Protein 1A76 (pdb70)

B-factor: mean 21.68, std 10.91, range [2.0, 64.38]

Sequence (315 aa):
GVQFGDFIPKNIISFEDLKGKKVAIDGMNALYQFLTSIRLRDGSPLRNRKGEITSAYNGVFYKTIHLLENDITPIWVFDGEPPKLKEKTRKVRREMKEKAELKMKEAIKKEDFEEAAKYAKRVSYLTPKMVENCKYLLSLMGIPYVEAPSEGEAQASYMAKKGDVWAVVSQDYDALLYGAPRVVRNLTTTKEMPELIELNEVLEDLRISLDDLIDIAIFMGTDYNPGGVKGIGFKRAYELVRSGVAKDVLKKEVEYYDEIKRIFKEPKVTDNYSLSLKLPDKEGIIKFLVDENDFNYDRVKKHVDKLYNLIANKT

CATH classification: 3.40.50.1010 (+1 more: 1.10.150.20)

Nearest PDB structures (foldseek):
  1a77-assembly1_A  TM=9.987E-01  e=2.539E-57  Methanocaldococcus jannaschii
  1b43-assembly1_B  TM=8.314E-01  e=4.637E-31  Pyrococcus furiosus
  1mc8-assembly1_B  TM=8.340E-01  e=8.159E-31  Pyrococcus horikoshii
  3ory-assembly1_A  TM=7.836E-01  e=2.712E-29  Desulfurococcus amylolyticus
  3q8l-assembly1_A  TM=7.961E-01  e=5.662E-25  Homo sapiens

Organism: Methanocaldococcus jannaschii (strain ATCC 43067 / DSM 2661 / JAL-1 / JCM 10045 / NBRC 100440) (NCBI:txid243232)

Radius of gyration: 21.03 Å; Cα contacts (8 Å, |Δi|>4): 526; chains: 1; bounding box: 59×43×60 Å

Foldseek 3Di:
DFPCVVPFDKDFDALLVLAQFEAEEQAVQLQVVQQQPVDDPVSHADFFPVRQGCSSVVLLQVLQLVSLVRNYQYAYEAFQPPDQQQQVLRDPADPDHVGPPPDDDDDQDPVNVVCVVVDQCVCPSVHPVVSVLSVVLCVLLQHHYYHWSGRRLLQRQVCQQVVVGVFYEHQDPCSLLLVRQKYWYCSSPPPDGIMIDGSVRRCVVLVHDSLLVVLLRQQSNDVVGHPHFPNDHNVRSSVCSVVPCSVVVCVVGPPCSVVSSCCSHRTRYDPPIDSQGDAHNLVVNCCVCCVVTNDDNVVSNVSSVSSRVSNVVVD

Secondary structure (DSSP, 8-state):
----GGGS--EE--SGGGTT-EEEEEHHHHHHHHHHHSB-TTSPBPB-TTS-B-HHHHHHHHHHHHHHHTT-EEEEEE---SS----SS--SS-SSS-SS-S------SHHHHHTTSTTGGGG-SS-HHHHHHHHHHHHHHT--EEE-SS-HHHHHHHHHHTTSSSEEE-SSSGGGGGT-SEEEESSSS-SS--EEEEHHHHHHHHT--HHHHHHHHHHH--TTSTTTTTT--HHHHHHHHHHT-HHHHHHHHSTTHHHHHHHHHS---------------HHHHHIIIIITT---HHHHHHHHHHHHHHHHHH-

Solvent-accessible surface area: 16731 Å² total; per-residue (Å²): 56,5,124,0,19,133,74,9,31,56,82,127,24,43,46,122,83,2,114,41,71,106,2,0,2,12,0,20,26,1,0,106,37,0,9,88,57,37,80,94,240,115,44,36,11,37,109,9,213,164,38,108,13,3,0,0,14,33,1,0,0,41,36,0,1,71,5,1,94,35,42,1,24,0,3,2,1,0,33,14,52,82,131,136,23,61,0,83,35,18,125,112,77,71,59,114,131,124,116,71,164,61,172,157,149,177,70,114,110,129,97,40,118,120,92,69,83,137,164,69,148,195,52,51,95,4,47,69,139,15,4,67,26,0,11,108,0,0,62,19,0,5,4,20,73,6,97,5,24,0,29,0,27,1,0,0,0,48,0,4,111,90,60,44,5,57,0,0,1,4,30,46,20,13,3,0,0,8,10,0,38,61,0,0,38,11,4,10,23,80,202,116,95,15,20,32,0,66,17,91,51,0,33,103,92,27,172,13,54,33,62,29,0,2,1,0,0,0,1,42,17,9,99,22,20,112,69,19,0,135,78,31,36,10,166,116,0,55,94,16,12,117,77,65,64,4,106,110,40,0,155,164,55,11,133,84,11,68,55,6,61,102,14,8,88,78,24,45,48,32,90,135,42,62,40,72,25,148,92,8,65,50,133,13,0,32,118,14,0,24,98,83,12,67,21,80,104,107,132,0,71,126,36,0,40,56,0,76,88,37,1,41,127,69,119

Structure (mmCIF, N/CA/C/O backbone):
data_1A76
#
_entry.id   1A76
#
_cell.length_a   58.780
_cell.length_b   42.800
_cell.length_c   62.640
_cell.angle_alpha   90.00
_cell.angle_beta   92.26
_cell.angle_gamma   90.00
#
_symmetry.space_group_name_H-M   'P 1 21 1'
#
loop_
_entity.id
_entity.type
_entity.pdbx_description
1 polymer 'FLAP ENDONUCLEASE-1 PROTEIN'
2 non-polymer 'MANGANESE (II) ION'
3 water water
#
loop_
_atom_site.group_PDB
_atom_site.id
_atom_site.type_symbol
_atom_site.label_atom_id
_atom_site.label_alt_id
_atom_site.label_comp_id
_atom_site.label_asym_id
_atom_site.label_entity_id
_atom_site.label_seq_id
_atom_site.pdbx_PDB_ins_code
_atom_site.Cartn_x
_atom_site.Cartn_y
_atom_site.Cartn_z
_atom_site.occupancy
_atom_site.B_iso_or_equiv
_atom_site.auth_seq_id
_atom_site.auth_comp_id
_atom_site.auth_asym_id
_atom_site.auth_atom_id
_atom_site.pdbx_PDB_model_num
ATOM 1 N N . GLY A 1 2 ? 18.242 11.187 1.770 1.00 39.88 2 GLY A N 1
ATOM 2 C CA . GLY A 1 2 ? 17.603 10.084 1.077 1.00 43.28 2 GLY A CA 1
ATOM 3 C C . GLY A 1 2 ? 17.264 10.432 -0.359 1.00 43.96 2 GLY A C 1
ATOM 4 O O . GLY A 1 2 ? 17.875 11.327 -0.940 1.00 47.12 2 GLY A O 1
ATOM 5 N N . VAL A 1 3 ? 16.298 9.721 -0.936 1.00 42.47 3 VAL A N 1
ATOM 6 C CA . VAL A 1 3 ? 15.880 9.965 -2.312 1.00 39.35 3 VAL A CA 1
ATOM 7 C C . VAL A 1 3 ? 14.981 11.201 -2.363 1.00 39.03 3 VAL A C 1
ATOM 8 O O . VAL A 1 3 ? 14.028 11.317 -1.592 1.00 37.09 3 VAL A O 1
ATOM 12 N N . GLN A 1 4 ? 15.297 12.120 -3.273 1.00 37.79 4 GLN A N 1
ATOM 13 C CA . GLN A 1 4 ? 14.551 13.367 -3.428 1.00 36.57 4 GLN A CA 1
ATOM 14 C C . GLN A 1 4 ? 13.181 13.222 -4.078 1.00 34.58 4 GLN A C 1
ATOM 15 O O . GLN A 1 4 ? 12.929 13.792 -5.135 1.00 35.30 4 GLN A O 1
ATOM 21 N N . PHE A 1 5 ? 12.294 12.480 -3.430 1.00 32.97 5 PHE A N 1
ATOM 22 C CA . PHE A 1 5 ? 10.946 12.260 -3.941 1.00 32.77 5 PHE A CA 1
ATOM 23 C C . PHE A 1 5 ? 10.057 13.486 -3.734 1.00 33.61 5 PHE A C 1
ATOM 24 O O . PHE A 1 5 ? 9.141 13.736 -4.517 1.00 34.58 5 PHE A O 1
ATOM 32 N N . GLY A 1 6 ? 10.338 14.228 -2.665 1.00 35.84 6 GLY A N 1
ATOM 33 C CA . GLY A 1 6 ? 9.577 15.415 -2.300 1.00 35.18 6 GLY A CA 1
ATOM 34 C C . GLY A 1 6 ? 8.587 16.019 -3.284 1.00 36.84 6 GLY A C 1
ATOM 35 O O . GLY A 1 6 ? 7.378 15.805 -3.185 1.00 36.63 6 GLY A O 1
ATOM 36 N N . ASP A 1 7 ? 9.118 16.786 -4.227 1.00 37.14 7 ASP A N 1
ATOM 37 C CA . ASP A 1 7 ? 8.343 17.477 -5.250 1.00 36.99 7 ASP A CA 1
ATOM 38 C C . ASP A 1 7 ? 7.551 16.566 -6.188 1.00 32.84 7 ASP A C 1
ATOM 39 O O . ASP A 1 7 ? 6.723 17.041 -6.955 1.00 34.42 7 ASP A O 1
ATOM 44 N N . PHE A 1 8 ? 7.781 15.262 -6.114 1.00 26.40 8 PHE A N 1
ATOM 45 C CA . PHE A 1 8 ? 7.112 14.353 -7.031 1.00 22.18 8 PHE A CA 1
ATOM 46 C C . PHE A 1 8 ? 6.083 13.380 -6.499 1.00 20.50 8 PHE A C 1
ATOM 47 O O . PHE A 1 8 ? 5.421 12.708 -7.276 1.00 19.94 8 PHE A O 1
ATOM 55 N N . ILE A 1 9 ? 5.923 13.299 -5.191 1.00 16.73 9 ILE A N 1
ATOM 56 C CA . ILE A 1 9 ? 4.938 12.374 -4.662 1.00 14.80 9 ILE A CA 1
ATOM 57 C C . ILE A 1 9 ? 3.890 13.072 -3.818 1.00 13.24 9 ILE A C 1
ATOM 58 O O . ILE A 1 9 ? 4.151 14.124 -3.232 1.00 13.59 9 ILE A O 1
ATOM 63 N N . PRO A 1 10 ? 2.667 12.516 -3.782 1.00 11.43 10 PRO A N 1
ATOM 64 C CA . PRO A 1 10 ? 1.611 13.134 -2.972 1.00 11.39 10 PRO A CA 1
ATOM 65 C C . PRO A 1 10 ? 1.942 13.051 -1.485 1.00 11.06 10 PRO A C 1
ATOM 66 O O . PRO A 1 10 ? 2.530 12.080 -1.020 1.00 9.04 10 PRO A O 1
ATOM 70 N N . LYS A 1 11 ? 1.597 14.100 -0.749 1.00 14.60 11 LYS A N 1
ATOM 71 C CA . LYS A 1 11 ? 1.834 14.135 0.686 1.00 17.68 11 LYS A CA 1
ATOM 72 C C . LYS A 1 11 ? 0.917 15.187 1.260 1.00 17.66 11 LYS A C 1
ATOM 73 O O . LYS A 1 11 ? 0.408 16.029 0.527 1.00 16.07 11 LYS A O 1
ATOM 79 N N . ASN A 1 12 ? 0.683 15.137 2.565 1.00 15.64 12 ASN A N 1
ATOM 80 C CA . ASN A 1 12 ? -0.196 16.117 3.181 1.00 16.20 12 ASN A CA 1
ATOM 81 C C . ASN A 1 12 ? 0.281 16.567 4.550 1.00 14.22 12 ASN A C 1
ATOM 82 O O . ASN A 1 12 ? 0.836 15.788 5.329 1.00 15.00 12 ASN A O 1
ATOM 87 N N . ILE A 1 13 ? 0.052 17.834 4.835 1.00 13.53 13 ILE A N 1
ATOM 88 C CA . ILE A 1 13 ? 0.410 18.399 6.129 1.00 13.34 13 ILE A CA 1
ATOM 89 C C . ILE A 1 13 ? -0.589 17.791 7.109 1.00 13.32 13 ILE A C 1
ATOM 90 O O . ILE A 1 13 ? -1.769 17.632 6.785 1.00 10.20 13 ILE A O 1
ATOM 95 N N . ILE A 1 14 ? -0.113 17.406 8.284 1.00 15.02 14 ILE A N 1
ATOM 96 C CA . ILE A 1 14 ? -0.992 16.853 9.303 1.00 15.87 14 ILE A CA 1
ATOM 97 C C . ILE A 1 14 ? -0.735 17.612 10.604 1.00 14.97 14 ILE A C 1
ATOM 98 O O . ILE A 1 14 ? 0.405 17.945 10.916 1.00 15.20 14 ILE A O 1
ATOM 103 N N . SER A 1 15 ? -1.785 17.912 11.364 1.00 14.16 15 SER A N 1
ATOM 104 C CA . SER A 1 15 ? -1.561 18.626 12.615 1.00 14.28 15 SER A CA 1
ATOM 105 C C . SER A 1 15 ? -1.066 17.670 13.706 1.00 14.25 15 SER A C 1
ATOM 106 O O . SER A 1 15 ? -1.239 16.457 13.605 1.00 10.61 15 SER A O 1
ATOM 109 N N . PHE A 1 16 ? -0.436 18.219 14.738 1.00 16.37 16 PHE A N 1
ATOM 110 C CA . PHE A 1 16 ? 0.044 17.404 15.849 1.00 20.28 16 PHE A CA 1
ATOM 111 C C . PHE A 1 16 ? -1.158 16.740 16.519 1.00 19.28 16 PHE A C 1
ATOM 112 O O . PHE A 1 16 ? -1.065 15.629 17.041 1.00 19.35 16 PHE A O 1
ATOM 120 N N . GLU A 1 17 ? -2.299 17.419 16.486 1.00 23.18 17 GLU A N 1
ATOM 121 C CA . GLU A 1 17 ? -3.511 16.888 17.100 1.00 26.01 17 GLU A CA 1
ATOM 122 C C . GLU A 1 17 ? -3.999 15.599 16.446 1.00 24.49 17 GLU A C 1
ATOM 123 O O . GLU A 1 17 ? -4.374 14.651 17.133 1.00 22.80 17 GLU A O 1
ATOM 129 N N . ASP A 1 18 ? -4.001 15.569 15.118 1.00 22.14 18 ASP A N 1
ATOM 130 C CA . ASP A 1 18 ? -4.471 14.392 14.404 1.00 20.15 18 ASP A CA 1
ATOM 131 C C . ASP A 1 18 ? -3.469 13.241 14.479 1.00 17.23 18 ASP A C 1
ATOM 132 O O . ASP A 1 18 ? -3.702 12.166 13.945 1.00 17.23 18 ASP A O 1
ATOM 137 N N . LEU A 1 19 ? -2.355 13.481 15.154 1.00 16.74 19 LEU A N 1
ATOM 138 C CA . LEU A 1 19 ? -1.314 12.473 15.329 1.00 16.40 19 LEU A CA 1
ATOM 139 C C . LEU A 1 19 ? -1.457 11.889 16.744 1.00 16.07 19 LEU A C 1
ATOM 140 O O . LEU A 1 19 ? -0.777 10.927 17.116 1.00 14.07 19 LEU A O 1
ATOM 145 N N . LYS A 1 20 ? -2.341 12.494 17.533 1.00 16.67 20 LYS A N 1
ATOM 146 C CA . LYS A 1 20 ? -2.570 12.058 18.909 1.00 19.86 20 LYS A CA 1
ATOM 147 C C . LYS A 1 20 ? -3.021 10.601 19.024 1.00 18.01 20 LYS A C 1
ATOM 148 O O . LYS A 1 20 ? -3.885 10.143 18.275 1.00 18.56 20 LYS A O 1
ATOM 154 N N . GLY A 1 21 ? -2.418 9.879 19.968 1.00 16.90 21 GLY A N 1
ATOM 155 C CA . GLY A 1 21 ? -2.774 8.489 20.194 1.00 13.90 21 GLY A CA 1
ATOM 156 C C . GLY A 1 21 ? -2.112 7.467 19.286 1.00 15.71 21 GLY A C 1
ATOM 157 O O . GLY A 1 21 ? -2.390 6.268 19.401 1.00 16.14 21 GLY A O 1
ATOM 158 N N . LYS A 1 22 ? -1.241 7.917 18.385 1.00 14.56 22 LYS A N 1
ATOM 159 C CA . LYS A 1 22 ? -0.579 7.001 17.464 1.00 15.12 22 LYS A CA 1
ATOM 160 C C . LYS A 1 22 ? 0.739 6.453 17.997 1.00 16.46 22 LYS A C 1
ATOM 161 O O . LYS A 1 22 ? 1.422 7.087 18.804 1.00 15.35 22 LYS A O 1
ATOM 167 N N . LYS A 1 23 ? 1.080 5.252 17.552 1.00 16.66 23 LYS A N 1
ATOM 168 C CA . LYS A 1 23 ? 2.341 4.632 17.926 1.00 17.54 23 LYS A CA 1
ATOM 169 C C . LYS A 1 23 ? 3.236 4.869 16.711 1.00 17.68 23 LYS A C 1
ATOM 170 O O . LYS A 1 23 ? 2.755 4.812 15.573 1.00 16.99 23 LYS A O 1
ATOM 176 N N . VAL A 1 24 ? 4.517 5.156 16.934 1.00 16.26 24 VAL A N 1
ATOM 177 C CA . VAL A 1 24 ? 5.428 5.383 15.805 1.00 13.17 24 VAL A CA 1
ATOM 178 C C . VAL A 1 24 ? 6.791 4.752 16.032 1.00 14.74 24 VAL A C 1
ATOM 179 O O . VAL A 1 24 ? 7.253 4.648 17.165 1.00 15.30 24 VAL A O 1
ATOM 183 N N . ALA A 1 25 ? 7.432 4.331 14.948 1.00 14.57 25 ALA A N 1
ATOM 184 C CA . ALA A 1 25 ? 8.776 3.778 15.038 1.00 14.08 25 ALA A CA 1
ATOM 185 C C . ALA A 1 25 ? 9.669 4.916 14.548 1.00 15.04 25 ALA A C 1
ATOM 186 O O . ALA A 1 25 ? 9.527 5.382 13.420 1.00 15.42 25 ALA A O 1
ATOM 188 N N . ILE A 1 26 ? 10.562 5.389 15.404 1.00 14.12 26 ILE A N 1
ATOM 189 C CA . ILE A 1 26 ? 11.445 6.479 15.017 1.00 14.34 26 ILE A CA 1
ATOM 190 C C . ILE A 1 26 ? 12.754 6.007 14.392 1.00 14.22 26 ILE A C 1
ATOM 191 O O . ILE A 1 26 ? 13.452 5.175 14.963 1.00 14.47 26 ILE A O 1
ATOM 196 N N . ASP A 1 27 ? 13.082 6.540 13.217 1.00 14.90 27 ASP A N 1
ATOM 197 C CA . ASP A 1 27 ? 14.346 6.202 12.576 1.00 14.60 27 ASP A CA 1
ATOM 198 C C . ASP A 1 27 ? 15.402 6.923 13.423 1.00 11.90 27 ASP A C 1
ATOM 199 O O . ASP A 1 27 ? 15.641 8.126 13.257 1.00 11.06 27 ASP A O 1
ATOM 204 N N . GLY A 1 28 ? 16.001 6.170 14.341 1.00 13.75 28 GLY A N 1
ATOM 205 C CA . GLY A 1 28 ? 16.990 6.696 15.263 1.00 11.91 28 GLY A CA 1
ATOM 206 C C . GLY A 1 28 ? 18.157 7.487 14.717 1.00 9.92 28 GLY A C 1
ATOM 207 O O . GLY A 1 28 ? 18.391 8.609 15.145 1.00 10.80 28 GLY A O 1
ATOM 208 N N . MET A 1 29 ? 18.905 6.911 13.787 1.00 11.86 29 MET A N 1
ATOM 209 C CA . MET A 1 29 ? 20.056 7.615 13.238 1.00 9.98 29 MET A CA 1
ATOM 210 C C . MET A 1 29 ? 19.622 8.845 12.474 1.00 9.94 29 MET A C 1
ATOM 211 O O . MET A 1 29 ? 20.289 9.863 12.521 1.00 11.69 29 MET A O 1
ATOM 216 N N . ASN A 1 30 ? 18.499 8.756 11.775 1.00 9.81 30 ASN A N 1
ATOM 217 C CA . ASN A 1 30 ? 18.033 9.913 11.036 1.00 7.01 30 ASN A CA 1
ATOM 218 C C . ASN A 1 30 ? 17.733 11.034 12.014 1.00 7.74 30 ASN A C 1
ATOM 219 O O . ASN A 1 30 ? 18.049 12.197 11.759 1.00 9.14 30 ASN A O 1
ATOM 224 N N . ALA A 1 31 ? 17.112 10.669 13.133 1.00 5.70 31 ALA A N 1
ATOM 225 C CA . ALA A 1 31 ? 16.744 11.617 14.172 1.00 4.34 31 ALA A CA 1
ATOM 226 C C . ALA A 1 31 ? 17.975 12.267 14.799 1.00 6.06 31 ALA A C 1
ATOM 227 O O . ALA A 1 31 ? 18.025 13.480 14.985 1.00 6.47 31 ALA A O 1
ATOM 229 N N . LEU A 1 32 ? 18.961 11.444 15.130 1.00 6.73 32 LEU A N 1
ATOM 230 C CA . LEU A 1 32 ? 20.197 11.925 15.734 1.00 10.03 32 LEU A CA 1
ATOM 231 C C . LEU A 1 32 ? 20.949 12.923 14.871 1.00 9.17 32 LEU A C 1
ATOM 232 O O . LEU A 1 32 ? 21.433 13.931 15.373 1.00 9.11 32 LEU A O 1
ATOM 237 N N . TYR A 1 33 ? 21.075 12.611 13.582 1.00 11.16 33 TYR A N 1
ATOM 238 C CA . TYR A 1 33 ? 21.757 13.492 12.648 1.00 10.74 33 TYR A CA 1
ATOM 239 C C . TYR A 1 33 ? 20.967 14.798 12.577 1.00 8.96 33 TYR A C 1
ATOM 240 O O . TYR A 1 33 ? 21.545 15.884 12.566 1.00 9.44 33 TYR A O 1
ATOM 249 N N . GLN A 1 34 ? 19.641 14.685 12.567 1.00 10.23 34 GLN A N 1
ATOM 250 C CA . GLN A 1 34 ? 18.759 15.850 12.521 1.00 11.76 34 GLN A CA 1
ATOM 251 C C . GLN A 1 34 ? 18.968 16.774 13.721 1.00 10.89 34 GLN A C 1
ATOM 252 O O . GLN A 1 34 ? 19.031 17.988 13.559 1.00 11.45 34 GLN A O 1
ATOM 258 N N . PHE A 1 35 ? 19.070 16.195 14.916 1.00 11.93 35 PHE A N 1
ATOM 259 C CA . PHE A 1 35 ? 19.285 16.966 16.146 1.00 12.64 35 PHE A CA 1
ATOM 260 C C . PHE A 1 35 ? 20.622 17.681 16.086 1.00 11.94 35 PHE A C 1
ATOM 261 O O . PHE A 1 35 ? 20.737 18.829 16.500 1.00 13.47 35 PHE A O 1
ATOM 269 N N . LEU A 1 36 ? 21.631 16.978 15.577 1.00 12.94 36 LEU A N 1
ATOM 270 C CA . LEU A 1 36 ? 22.975 17.516 15.474 1.00 14.30 36 LEU A CA 1
ATOM 271 C C . LEU A 1 36 ? 23.036 18.727 14.560 1.00 16.00 36 LEU A C 1
ATOM 272 O O . LEU A 1 36 ? 23.775 19.671 14.842 1.00 15.54 36 LEU A O 1
ATOM 277 N N . THR A 1 37 ? 22.276 18.712 13.468 1.00 16.92 37 THR A N 1
ATOM 278 C CA . THR A 1 37 ? 22.322 19.848 12.565 1.00 18.68 37 THR A CA 1
ATOM 279 C C . THR A 1 37 ? 21.359 20.982 12.907 1.00 18.36 37 THR A C 1
ATOM 280 O O . THR A 1 37 ? 21.636 22.122 12.551 1.00 20.78 37 THR A O 1
ATOM 284 N N . SER A 1 38 ? 20.263 20.697 13.619 1.00 18.77 38 SER A N 1
ATOM 285 C CA . SER A 1 38 ? 19.296 21.750 13.961 1.00 16.20 38 SER A CA 1
ATOM 286 C C . SER A 1 38 ? 19.287 22.238 15.414 1.00 18.07 38 SER A C 1
ATOM 287 O O . SER A 1 38 ? 18.791 23.331 15.700 1.00 17.53 38 SER A O 1
ATOM 290 N N . ILE A 1 39 ? 19.826 21.440 16.331 1.00 20.47 39 ILE A N 1
ATOM 291 C CA . ILE A 1 39 ? 19.877 21.832 17.741 1.00 18.90 39 ILE A CA 1
ATOM 292 C C . ILE A 1 39 ? 21.267 22.391 18.015 1.00 21.79 39 ILE A C 1
ATOM 293 O O . ILE A 1 39 ? 22.193 21.659 18.361 1.00 20.31 39 ILE A O 1
ATOM 298 N N . ARG A 1 40 ? 21.408 23.701 17.852 1.00 26.91 40 ARG A N 1
ATOM 299 C CA . ARG A 1 40 ? 22.694 24.343 18.052 1.00 33.25 40 ARG A CA 1
ATOM 300 C C . ARG A 1 40 ? 22.587 25.675 18.786 1.00 36.74 40 ARG A C 1
ATOM 301 O O . ARG A 1 40 ? 21.492 26.148 19.096 1.00 37.83 40 ARG A O 1
ATOM 309 N N . LEU A 1 41 ? 23.739 26.272 19.070 1.00 40.38 41 LEU A N 1
ATOM 310 C CA . LEU A 1 41 ? 23.780 27.547 19.768 1.00 43.91 41 LEU A CA 1
ATOM 311 C C . LEU A 1 41 ? 23.356 28.675 18.842 1.00 46.32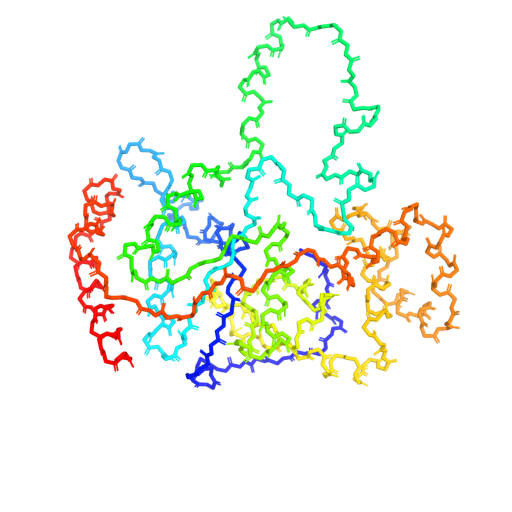 41 LEU A C 1
ATOM 312 O O . LEU A 1 41 ? 23.063 28.451 17.668 1.00 45.94 41 LEU A O 1
ATOM 317 N N . ARG A 1 42 ? 23.319 29.890 19.378 1.00 48.24 42 ARG A N 1
ATOM 318 C CA . ARG A 1 42 ? 22.929 31.060 18.602 1.00 49.77 42 ARG A CA 1
ATOM 319 C C . ARG A 1 42 ? 23.778 31.215 17.345 1.00 48.61 42 ARG A C 1
ATOM 320 O O . ARG A 1 42 ? 23.270 31.593 16.288 1.00 49.83 42 ARG A O 1
ATOM 328 N N . ASP A 1 43 ? 25.067 30.912 17.463 1.00 46.92 43 ASP A N 1
ATOM 329 C CA . ASP A 1 43 ? 26.002 31.041 16.351 1.00 44.03 43 ASP A CA 1
ATOM 330 C C . ASP A 1 43 ? 26.103 29.810 15.451 1.00 41.24 43 ASP A C 1
ATOM 331 O O . ASP A 1 43 ? 27.031 29.703 14.644 1.00 38.84 43 ASP A O 1
ATOM 336 N N . GLY A 1 44 ? 25.163 28.881 15.589 1.00 38.51 44 GLY A N 1
ATOM 337 C CA . GLY A 1 44 ? 25.193 27.691 14.758 1.00 35.92 44 GLY A CA 1
ATOM 338 C C . GLY A 1 44 ? 26.211 26.662 15.207 1.00 34.39 44 GLY A C 1
ATOM 339 O O . GLY A 1 44 ? 26.521 25.721 14.476 1.00 36.08 44 GLY A O 1
ATOM 340 N N . SER A 1 45 ? 26.742 26.847 16.410 1.00 32.34 45 SER A N 1
ATOM 341 C CA . SER A 1 45 ? 27.717 25.921 16.962 1.00 28.64 45 SER A CA 1
ATOM 342 C C . SER A 1 45 ? 26.931 24.838 17.690 1.00 26.65 45 SER A C 1
ATOM 343 O O . SER A 1 45 ? 25.897 25.115 18.301 1.00 24.50 45 SER A O 1
ATOM 346 N N . PRO A 1 46 ? 27.404 23.587 17.630 1.00 24.15 46 PRO A N 1
ATOM 347 C CA . PRO A 1 46 ? 26.676 22.511 18.312 1.00 24.39 46 PRO A CA 1
ATOM 348 C C . PRO A 1 46 ? 26.570 22.740 19.810 1.00 23.37 46 PRO A C 1
ATOM 349 O O . PRO A 1 46 ? 27.371 23.472 20.391 1.00 22.50 46 PRO A O 1
ATOM 353 N N . LEU A 1 47 ? 25.565 22.134 20.430 1.00 21.63 47 LEU A N 1
ATOM 354 C CA . LEU A 1 47 ? 25.398 22.244 21.873 1.00 20.21 47 LEU A CA 1
ATOM 355 C C . LEU A 1 47 ? 26.506 21.404 22.515 1.00 16.12 47 LEU A C 1
ATOM 356 O O . LEU A 1 47 ? 26.763 20.284 22.078 1.00 16.88 47 LEU A O 1
ATOM 361 N N . ARG A 1 48 ? 27.159 21.930 23.549 1.00 13.76 48 ARG A N 1
ATOM 362 C CA . ARG A 1 48 ? 28.211 21.173 24.215 1.00 14.63 48 ARG A CA 1
ATOM 363 C C . ARG A 1 48 ? 28.188 21.385 25.723 1.00 14.96 48 ARG A C 1
ATOM 364 O O . ARG A 1 48 ? 27.706 22.409 26.206 1.00 16.03 48 ARG A O 1
ATOM 372 N N . ASN A 1 49 ? 28.711 20.415 26.466 1.00 14.66 49 ASN A N 1
ATOM 373 C CA . ASN A 1 49 ? 28.785 20.542 27.908 1.00 16.74 49 ASN A CA 1
ATOM 374 C C . ASN A 1 49 ? 30.098 21.259 28.256 1.00 18.87 49 ASN A C 1
ATOM 375 O O . ASN A 1 49 ? 30.872 21.653 27.369 1.00 18.23 49 ASN A O 1
ATOM 380 N N . ARG A 1 50 ? 30.350 21.427 29.544 1.00 20.35 50 ARG A N 1
ATOM 381 C CA . ARG A 1 50 ? 31.540 22.132 30.007 1.00 21.68 50 ARG A CA 1
ATOM 382 C C . ARG A 1 50 ? 32.873 21.474 29.700 1.00 21.10 50 ARG A C 1
ATOM 383 O O . ARG A 1 50 ? 33.917 22.073 29.935 1.00 20.02 50 ARG A O 1
ATOM 391 N N . LYS A 1 51 ? 32.836 20.252 29.181 1.00 20.72 51 LYS A N 1
ATOM 392 C CA . LYS A 1 51 ? 34.049 19.525 28.825 1.00 18.95 51 LYS A CA 1
ATOM 393 C C . LYS A 1 51 ? 34.241 19.603 27.315 1.00 18.83 51 LYS A C 1
ATOM 394 O O . LYS A 1 51 ? 35.158 19.005 26.761 1.00 19.34 51 LYS A O 1
ATOM 400 N N . GLY A 1 52 ? 33.356 20.345 26.657 1.00 19.19 52 GLY A N 1
ATOM 401 C CA . GLY A 1 52 ? 33.442 20.512 25.220 1.00 17.20 52 GLY A CA 1
ATOM 402 C C . GLY A 1 52 ? 32.863 19.380 24.397 1.00 18.22 52 GLY A C 1
ATOM 403 O O . GLY A 1 52 ? 33.053 19.364 23.178 1.00 15.16 52 GLY A O 1
ATOM 404 N N . GLU A 1 53 ? 32.167 18.442 25.044 1.00 17.92 53 GLU A N 1
ATOM 405 C CA . GLU A 1 53 ? 31.560 17.306 24.336 1.00 18.91 53 GLU A CA 1
ATOM 406 C C . GLU A 1 53 ? 30.194 17.711 23.800 1.00 17.14 53 GLU A C 1
ATOM 407 O O . GLU A 1 53 ? 29.444 18.414 24.471 1.00 18.07 53 GLU A O 1
ATOM 413 N N . ILE A 1 54 ? 29.876 17.261 22.592 1.00 16.01 54 ILE A N 1
ATOM 414 C CA . ILE A 1 54 ? 28.606 17.609 21.965 1.00 15.03 54 ILE A CA 1
ATOM 415 C C . ILE A 1 54 ? 27.403 16.916 22.606 1.00 15.15 54 ILE A C 1
ATOM 416 O O . ILE A 1 54 ? 27.343 15.681 22.685 1.00 15.78 54 ILE A O 1
ATOM 421 N N . THR A 1 55 ? 26.442 17.731 23.039 1.00 13.19 55 THR A N 1
ATOM 422 C CA . THR A 1 55 ? 25.230 17.236 23.710 1.00 12.32 55 THR A CA 1
ATOM 423 C C . THR A 1 55 ? 23.956 17.428 22.889 1.00 13.54 55 THR A C 1
ATOM 424 O O . THR A 1 55 ? 22.854 17.121 23.339 1.00 11.95 55 THR A O 1
ATOM 428 N N . SER A 1 56 ? 24.123 17.949 21.683 1.00 12.86 56 SER A N 1
ATOM 429 C CA . SER A 1 56 ? 23.019 18.182 20.758 1.00 12.76 56 SER A CA 1
ATOM 430 C C . SER A 1 56 ? 22.034 17.006 20.658 1.00 9.90 56 SER A C 1
ATOM 431 O O . SER A 1 56 ? 20.810 17.204 20.728 1.00 9.39 56 SER A O 1
ATOM 434 N N . ALA A 1 57 ? 22.565 15.793 20.494 1.00 6.94 57 ALA A N 1
ATOM 435 C CA . ALA A 1 57 ? 21.732 14.590 20.364 1.00 7.47 57 ALA A CA 1
ATOM 436 C C . ALA A 1 57 ? 20.957 14.226 21.635 1.00 9.69 57 ALA A C 1
ATOM 437 O O . ALA A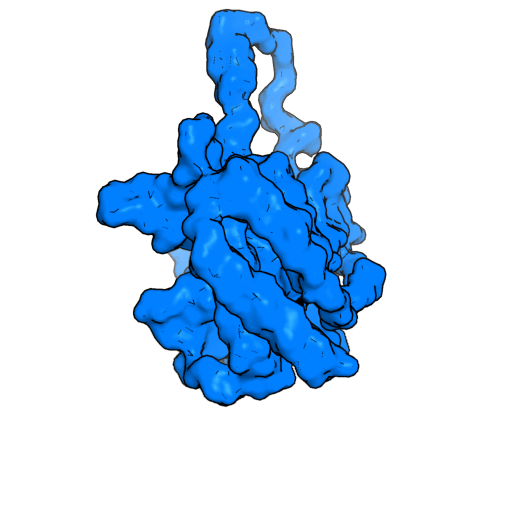 1 57 ? 19.792 13.831 21.573 1.00 10.13 57 ALA A O 1
ATOM 439 N N . TYR A 1 58 ? 21.613 14.338 22.785 1.00 12.12 58 TYR A N 1
ATOM 440 C CA . TYR A 1 58 ? 20.970 14.016 24.050 1.00 9.87 58 TYR A CA 1
ATOM 441 C C . TYR A 1 58 ? 19.778 14.968 24.292 1.00 9.56 58 TYR A C 1
ATOM 442 O O . TYR A 1 58 ? 18.726 14.556 24.811 1.00 11.80 58 TYR A O 1
ATOM 451 N N . ASN A 1 59 ? 19.950 16.235 23.909 1.00 8.10 59 ASN A N 1
ATOM 452 C CA . ASN A 1 59 ? 18.905 17.251 24.063 1.00 10.45 59 ASN A CA 1
ATOM 453 C C . ASN A 1 59 ? 17.657 16.884 23.240 1.00 12.03 59 ASN A C 1
ATOM 454 O O . ASN A 1 59 ? 16.536 16.946 23.730 1.00 12.09 59 ASN A O 1
ATOM 459 N N . GLY A 1 60 ? 17.852 16.489 21.989 1.00 12.58 60 GLY A N 1
ATOM 460 C CA . GLY A 1 60 ? 16.714 16.128 21.164 1.00 9.61 60 GLY A CA 1
ATOM 461 C C . GLY A 1 60 ? 16.049 14.840 21.628 1.00 9.25 60 GLY A C 1
ATOM 462 O O . GLY A 1 60 ? 14.825 14.738 21.645 1.00 10.19 60 GLY A O 1
ATOM 463 N N . VAL A 1 61 ? 16.852 13.852 22.008 1.00 9.09 61 VAL A N 1
ATOM 464 C CA . VAL A 1 61 ? 16.322 12.575 22.466 1.00 11.44 61 VAL A CA 1
ATOM 465 C C . VAL A 1 61 ? 15.385 12.770 23.664 1.00 13.90 61 VAL A C 1
ATOM 466 O O . VAL A 1 61 ? 14.258 12.259 23.699 1.00 13.88 61 VAL A O 1
ATOM 470 N N . PHE A 1 62 ? 15.864 13.523 24.644 1.00 14.15 62 PHE A N 1
ATOM 471 C CA . PHE A 1 62 ? 15.119 13.789 25.868 1.00 13.19 62 PHE A CA 1
ATOM 472 C C . PHE A 1 62 ? 13.869 14.624 25.636 1.00 12.63 62 PHE A C 1
ATOM 473 O O . PHE A 1 62 ? 12.755 14.135 25.812 1.00 13.46 62 PHE A O 1
ATOM 481 N N . TYR A 1 63 ? 14.060 15.878 25.235 1.00 13.37 63 TYR A N 1
ATOM 482 C CA . TYR A 1 63 ? 12.960 16.812 25.005 1.00 13.34 63 TYR A CA 1
ATOM 483 C C . TYR A 1 63 ? 12.007 16.467 23.872 1.00 16.42 63 TYR A C 1
ATOM 484 O O . TYR A 1 63 ? 10.791 16.654 24.013 1.00 13.37 63 TYR A O 1
ATOM 493 N N . LYS A 1 64 ? 12.546 15.978 22.754 1.00 16.59 64 LYS A N 1
ATOM 494 C CA . LYS A 1 64 ? 11.705 15.615 21.619 1.00 17.48 64 LYS A CA 1
ATOM 495 C C . LYS A 1 64 ? 10.821 14.434 21.981 1.00 14.08 64 LYS A C 1
ATOM 496 O O . LYS A 1 64 ? 9.638 14.428 21.666 1.00 13.68 64 LYS A O 1
ATOM 502 N N . THR A 1 65 ? 11.394 13.434 22.643 1.00 13.91 65 THR A N 1
ATOM 503 C CA . THR A 1 65 ? 10.621 12.262 23.040 1.00 12.83 65 THR A CA 1
ATOM 504 C C . THR A 1 65 ? 9.491 12.630 24.020 1.00 13.53 65 THR A C 1
ATOM 505 O O . THR A 1 65 ? 8.373 12.117 23.901 1.00 11.42 65 THR A O 1
ATOM 509 N N . ILE A 1 66 ? 9.775 13.509 24.980 1.00 12.82 66 ILE A N 1
ATOM 510 C CA . ILE A 1 66 ? 8.751 13.920 25.946 1.00 15.21 66 ILE A CA 1
ATOM 511 C C . ILE A 1 66 ? 7.672 14.735 25.232 1.00 15.77 66 ILE A C 1
ATOM 512 O O . ILE A 1 66 ? 6.481 14.582 25.508 1.00 15.03 66 ILE A O 1
ATOM 517 N N . HIS A 1 67 ? 8.097 15.585 24.302 1.00 15.51 67 HIS A N 1
ATOM 518 C CA . HIS A 1 67 ? 7.189 16.431 23.529 1.00 18.38 67 HIS A CA 1
ATOM 519 C C . HIS A 1 67 ? 6.143 15.545 22.829 1.00 18.21 67 HIS A C 1
ATOM 520 O O . HIS A 1 67 ? 4.950 15.853 22.810 1.00 18.61 67 HIS A O 1
ATOM 527 N N . LEU A 1 68 ? 6.613 14.432 22.278 1.00 15.90 68 LEU A N 1
ATOM 528 C CA . LEU A 1 68 ? 5.769 13.463 21.585 1.00 15.67 68 LEU A CA 1
ATOM 529 C C . LEU A 1 68 ? 4.793 12.780 22.557 1.00 18.21 68 LEU A C 1
ATOM 530 O O . LEU A 1 68 ? 3.597 12.660 22.278 1.00 17.82 68 LEU A O 1
ATOM 535 N N . LEU A 1 69 ? 5.307 12.342 23.703 1.00 16.75 69 LEU A N 1
ATOM 536 C CA . LEU A 1 69 ? 4.478 11.664 24.703 1.00 17.46 69 LEU A CA 1
ATOM 537 C C . LEU A 1 69 ? 3.416 12.562 25.331 1.00 15.34 69 LEU A C 1
ATOM 538 O O . LEU A 1 69 ? 2.365 12.079 25.775 1.00 16.24 69 LEU A O 1
ATOM 543 N N . GLU A 1 70 ? 3.687 13.860 25.386 1.00 18.55 70 GLU A N 1
ATOM 544 C CA . GLU A 1 70 ? 2.729 14.801 25.946 1.00 23.97 70 GLU A CA 1
ATOM 545 C C . GLU A 1 70 ? 1.513 14.869 25.025 1.00 25.91 70 GLU A C 1
ATOM 546 O O . GLU A 1 70 ? 0.425 15.272 25.442 1.00 27.12 70 GLU A O 1
ATOM 552 N N . ASN A 1 71 ? 1.710 14.476 23.767 1.00 26.33 71 ASN A N 1
ATOM 553 C CA . ASN A 1 71 ? 0.637 14.482 22.778 1.00 26.80 71 ASN A CA 1
ATOM 554 C C . ASN A 1 71 ? 0.152 13.075 22.472 1.00 25.00 71 ASN A C 1
ATOM 555 O O . ASN A 1 71 ? -0.341 12.806 21.382 1.00 26.38 71 ASN A O 1
ATOM 560 N N . ASP A 1 72 ? 0.294 12.186 23.446 1.00 21.68 72 ASP A N 1
ATOM 561 C CA . ASP A 1 72 ? -0.119 10.798 23.308 1.00 21.56 72 ASP A CA 1
ATOM 562 C C . ASP A 1 72 ? 0.477 10.067 22.097 1.00 20.98 72 ASP A C 1
ATOM 563 O O . ASP A 1 72 ? -0.145 9.154 21.541 1.00 21.02 72 ASP A O 1
ATOM 568 N N . ILE A 1 73 ? 1.676 10.471 21.680 1.00 21.29 73 ILE A N 1
ATOM 569 C CA . ILE A 1 73 ? 2.349 9.786 20.578 1.00 17.97 73 ILE A CA 1
ATOM 570 C C . ILE A 1 73 ? 3.367 8.902 21.265 1.00 16.56 73 ILE A C 1
ATOM 571 O O . ILE A 1 73 ? 4.313 9.404 21.890 1.00 16.97 73 ILE A O 1
ATOM 576 N N . THR A 1 74 ? 3.160 7.593 21.175 1.00 15.96 74 THR A N 1
ATOM 577 C CA . THR A 1 74 ? 4.063 6.636 21.807 1.00 17.15 74 THR A CA 1
ATOM 578 C C . THR A 1 74 ? 5.129 6.183 20.819 1.00 15.72 74 THR A C 1
ATOM 579 O O . 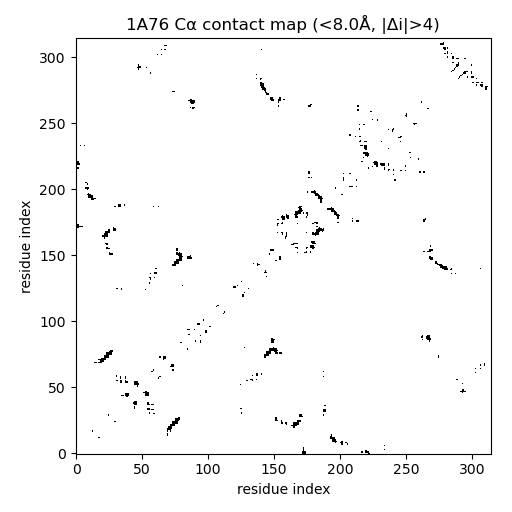THR A 1 74 ? 4.837 5.466 19.856 1.00 15.15 74 THR A O 1
ATOM 583 N N . PRO A 1 75 ? 6.383 6.610 21.038 1.00 13.92 75 PRO A N 1
ATOM 584 C CA . PRO A 1 75 ? 7.453 6.220 20.129 1.00 14.06 75 PRO A CA 1
ATOM 585 C C . PRO A 1 75 ? 8.311 5.046 20.592 1.00 15.81 75 PRO A C 1
ATOM 586 O O . PRO A 1 75 ? 8.436 4.749 21.791 1.00 15.63 75 PRO A O 1
ATOM 590 N N . ILE A 1 76 ? 8.883 4.366 19.611 1.00 13.22 76 ILE A N 1
ATOM 591 C CA . ILE A 1 76 ? 9.801 3.282 19.872 1.00 14.39 76 ILE A CA 1
ATOM 592 C C . ILE A 1 76 ? 10.969 3.669 18.971 1.00 16.04 76 ILE A C 1
ATOM 593 O O . ILE A 1 76 ? 10.788 3.912 17.774 1.00 14.95 76 ILE A O 1
ATOM 598 N N . TRP A 1 77 ? 12.158 3.764 19.558 1.00 14.70 77 TRP A N 1
ATOM 599 C CA . TRP A 1 77 ? 13.344 4.153 18.816 1.00 12.27 77 TRP A CA 1
ATOM 600 C C . TRP A 1 77 ? 14.003 2.963 18.125 1.00 12.07 77 TRP A C 1
ATOM 601 O O . TRP A 1 77 ? 14.179 1.895 18.715 1.00 12.79 77 TRP A O 1
ATOM 612 N N . VAL A 1 78 ? 14.362 3.153 16.864 1.00 12.27 78 VAL A N 1
ATOM 613 C CA . VAL A 1 78 ? 15.001 2.098 16.098 1.00 11.26 78 VAL A CA 1
ATOM 614 C C . VAL A 1 78 ? 16.396 2.512 15.664 1.00 13.65 78 VAL A C 1
ATOM 615 O O . VAL A 1 78 ? 16.583 3.503 14.945 1.00 9.82 78 VAL A O 1
ATOM 619 N N . PHE A 1 79 ? 17.384 1.736 16.101 1.00 12.63 79 PHE A N 1
ATOM 620 C CA . PHE A 1 79 ? 18.761 2.025 15.767 1.00 14.07 79 PHE A CA 1
ATOM 621 C C . PHE A 1 79 ? 19.303 1.053 14.731 1.00 12.54 79 PHE A C 1
ATOM 622 O O . PHE A 1 79 ? 18.713 0.001 14.492 1.00 12.10 79 PHE A O 1
ATOM 630 N N . ASP A 1 80 ? 20.409 1.432 14.100 1.00 14.62 80 ASP A N 1
ATOM 631 C CA . ASP A 1 80 ? 21.027 0.622 13.054 1.00 17.22 80 ASP A CA 1
ATOM 632 C C . ASP A 1 80 ? 21.770 -0.586 13.600 1.00 20.57 80 ASP A C 1
ATOM 633 O O . ASP A 1 80 ? 21.862 -1.624 12.939 1.00 20.52 80 ASP A O 1
ATOM 638 N N . GLY A 1 81 ? 22.294 -0.465 14.813 1.00 22.67 81 GLY A N 1
ATOM 639 C CA . GLY A 1 81 ? 23.082 -1.560 15.351 1.00 29.81 81 GLY A CA 1
ATOM 640 C C . GLY A 1 81 ? 24.372 -1.437 14.558 1.00 35.15 81 GLY A C 1
ATOM 641 O O . GLY A 1 81 ? 24.687 -2.259 13.697 1.00 34.21 81 GLY A O 1
ATOM 642 N N . GLU A 1 82 ? 25.092 -0.360 14.851 1.00 39.19 82 GLU A N 1
ATOM 643 C CA . GLU A 1 82 ? 26.346 0.010 14.201 1.00 40.25 82 GLU A CA 1
ATOM 644 C C . GLU A 1 82 ? 27.488 -1.013 14.185 1.00 42.05 82 GLU A C 1
ATOM 645 O O . GLU A 1 82 ? 28.149 -1.187 13.162 1.00 44.32 82 GLU A O 1
ATOM 651 N N . PRO A 1 83 ? 27.750 -1.686 15.319 1.00 33.95 83 PRO A N 1
ATOM 652 C CA . PRO A 1 83 ? 28.833 -2.677 15.364 1.00 33.39 83 PRO A CA 1
ATOM 653 C C . PRO A 1 83 ? 29.045 -3.443 14.053 1.00 34.87 83 PRO A C 1
ATOM 654 O O . PRO A 1 83 ? 28.083 -3.748 13.328 1.00 32.51 83 PRO A O 1
ATOM 658 N N . PRO A 1 84 ? 30.316 -3.780 13.749 1.00 35.12 84 PRO A N 1
ATOM 659 C CA . PRO A 1 84 ? 30.772 -4.501 12.560 1.00 35.68 84 PRO A CA 1
ATOM 660 C C . PRO A 1 84 ? 29.696 -5.287 11.824 1.00 35.80 84 PRO A C 1
ATOM 661 O O . PRO A 1 84 ? 28.969 -4.712 11.009 1.00 36.70 84 PRO A O 1
ATOM 665 N N . LYS A 1 85 ? 29.586 -6.587 12.089 1.00 37.45 85 LYS A N 1
ATOM 666 C CA . LYS A 1 85 ? 28.563 -7.386 11.416 1.00 37.29 85 LYS A CA 1
ATOM 667 C C . LYS A 1 85 ? 27.273 -6.564 11.352 1.00 38.58 85 LYS A C 1
ATOM 668 O O . LYS A 1 85 ? 26.947 -5.826 12.292 1.00 37.92 85 LYS A O 1
ATOM 674 N N . LEU A 1 86 ? 26.557 -6.673 10.238 1.00 38.40 86 LEU A N 1
ATOM 675 C CA . LEU A 1 86 ? 25.317 -5.930 10.055 1.00 38.68 86 LEU A CA 1
ATOM 676 C C . LEU A 1 86 ? 24.602 -6.464 8.827 1.00 39.11 86 LEU A C 1
ATOM 677 O O . LEU A 1 86 ? 23.624 -5.882 8.351 1.00 39.74 86 LEU A O 1
ATOM 682 N N . LYS A 1 87 ? 25.103 -7.583 8.318 1.00 39.62 87 LYS A N 1
ATOM 683 C CA . LY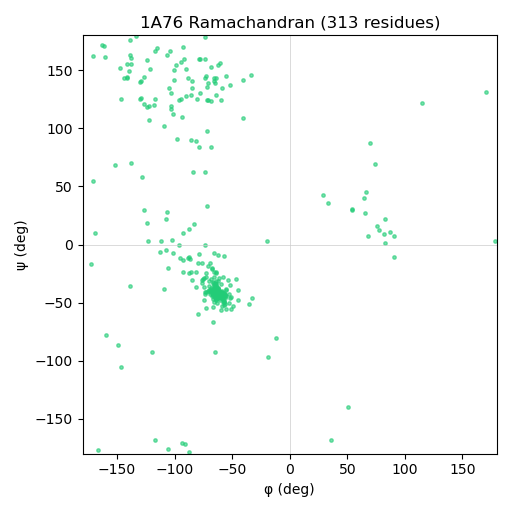S A 1 87 ? 24.533 -8.213 7.136 1.00 39.40 87 LYS A CA 1
ATOM 684 C C . LYS A 1 87 ? 23.007 -8.173 7.152 1.00 38.84 87 LYS A C 1
ATOM 685 O O . LYS A 1 87 ? 22.364 -8.819 7.989 1.00 38.18 87 LYS A O 1
ATOM 691 N N . GLU A 1 88 ? 22.279 -7.381 6.328 1.00 38.78 88 GLU A N 1
ATOM 692 C CA . GLU A 1 88 ? 20.822 -7.319 6.105 1.00 38.60 88 GLU A CA 1
ATOM 693 C C . GLU A 1 88 ? 20.366 -8.615 5.411 1.00 38.33 88 GLU A C 1
ATOM 694 O O . GLU A 1 88 ? 20.187 -8.653 4.190 1.00 38.23 88 GLU A O 1
ATOM 700 N N . LYS A 1 89 ? 20.143 -9.592 6.261 1.00 37.84 89 LYS A N 1
ATOM 701 C CA . LYS A 1 89 ? 20.037 -11.035 5.924 1.00 38.50 89 LYS A CA 1
ATOM 702 C C . LYS A 1 89 ? 19.732 -11.447 4.458 1.00 40.65 89 LYS A C 1
ATOM 703 O O . LYS A 1 89 ? 19.621 -12.641 4.141 1.00 40.87 89 LYS A O 1
ATOM 709 N N . THR A 1 90 ? 19.641 -10.510 3.549 1.00 41.83 90 THR A N 1
ATOM 710 C CA . THR A 1 90 ? 19.693 -10.851 2.106 1.00 42.20 90 THR A CA 1
ATOM 711 C C . THR A 1 90 ? 20.787 -9.983 1.475 1.00 42.81 90 THR A C 1
ATOM 712 O O . THR A 1 90 ? 20.510 -9.035 0.735 1.00 45.51 90 THR A O 1
ATOM 716 N N . ARG A 1 91 ? 21.793 -9.739 2.522 1.00 41.29 91 ARG A N 1
ATOM 717 C CA . ARG A 1 91 ? 22.847 -8.754 2.345 1.00 41.55 91 ARG A CA 1
ATOM 718 C C . ARG A 1 91 ? 24.195 -9.273 2.840 1.00 41.74 91 ARG A C 1
ATOM 719 O O . ARG A 1 91 ? 24.718 -8.806 3.856 1.00 41.27 91 ARG A O 1
ATOM 727 N N . LYS A 1 92 ? 24.751 -10.238 2.116 1.00 40.92 92 LYS A N 1
ATOM 728 C CA . LYS A 1 92 ? 26.047 -10.810 2.463 1.00 39.66 92 LYS A CA 1
ATOM 729 C C . LYS A 1 92 ? 26.873 -11.016 1.197 1.00 40.80 92 LYS A C 1
ATOM 730 O O . LYS A 1 92 ? 28.093 -10.845 1.196 1.00 40.28 92 LYS A O 1
ATOM 736 N N . VAL A 1 93 ? 26.186 -11.371 0.117 1.00 39.53 93 VAL A N 1
ATOM 737 C CA . VAL A 1 93 ? 26.812 -11.623 -1.178 1.00 38.60 93 VAL A CA 1
ATOM 738 C C . VAL A 1 93 ? 28.010 -10.756 -1.534 1.00 38.14 93 VAL A C 1
ATOM 739 O O . VAL A 1 93 ? 29.056 -11.280 -1.918 1.00 36.17 93 VAL A O 1
ATOM 743 N N . ARG A 1 94 ? 27.869 -9.437 -1.414 1.00 37.02 94 ARG A N 1
ATOM 744 C CA . ARG A 1 94 ? 28.961 -8.544 -1.790 1.00 36.09 94 ARG A CA 1
ATOM 745 C C . ARG A 1 94 ? 29.537 -7.627 -0.710 1.00 36.92 94 ARG A C 1
ATOM 746 O O . ARG A 1 94 ? 30.455 -8.009 0.020 1.00 39.01 94 ARG A O 1
ATOM 754 N N . ARG A 1 95 ? 28.996 -6.416 -0.617 1.00 36.88 95 ARG A N 1
ATOM 755 C CA . ARG A 1 95 ? 29.497 -5.430 0.334 1.00 37.74 95 ARG A CA 1
ATOM 756 C C . ARG A 1 95 ? 28.545 -4.952 1.433 1.00 38.28 95 ARG A C 1
ATOM 757 O O . ARG A 1 95 ? 27.481 -5.520 1.674 1.00 36.56 95 ARG A O 1
ATOM 765 N N . GLU A 1 96 ? 28.982 -3.884 2.090 1.00 39.83 96 GLU A N 1
ATOM 766 C CA . GLU A 1 96 ? 28.281 -3.217 3.177 1.00 40.92 96 GLU A CA 1
ATOM 767 C C . GLU A 1 96 ? 29.150 -1.981 3.380 1.00 41.28 96 GLU A C 1
ATOM 768 O O . GLU A 1 96 ? 28.753 -0.993 4.006 1.00 43.38 96 GLU A O 1
ATOM 774 N N . MET A 1 97 ? 30.357 -2.074 2.829 1.00 40.04 97 MET A N 1
ATOM 775 C CA . MET A 1 97 ? 31.351 -1.011 2.875 1.00 38.89 97 MET A CA 1
ATOM 776 C C . MET A 1 97 ? 32.192 -1.120 1.607 1.00 38.43 97 MET A C 1
ATOM 777 O O . MET A 1 97 ? 31.891 -0.476 0.601 1.00 39.10 97 MET A O 1
ATOM 782 N N . LYS A 1 98 ? 33.233 -1.948 1.662 1.00 38.51 98 LYS A N 1
ATOM 783 C CA . LYS A 1 98 ? 34.130 -2.165 0.528 1.00 39.11 98 LYS A CA 1
ATOM 784 C C . LYS A 1 98 ? 35.251 -3.140 0.903 1.00 39.09 98 LYS A C 1
ATOM 785 O O . LYS A 1 98 ? 36.137 -3.423 0.090 1.00 38.06 98 LYS A O 1
ATOM 791 N N . GLU A 1 99 ? 35.196 -3.653 2.132 1.00 40.43 99 GLU A N 1
ATOM 792 C CA . GLU A 1 99 ? 36.193 -4.596 2.643 1.00 40.82 99 GLU A CA 1
ATOM 793 C C . GLU A 1 99 ? 36.314 -5.852 1.776 1.00 40.06 99 GLU A C 1
ATOM 794 O O . GLU A 1 99 ? 37.226 -6.659 1.968 1.00 41.39 99 GLU A O 1
ATOM 800 N N . LYS A 1 100 ? 35.394 -6.020 0.827 1.00 39.52 100 LYS A N 1
ATOM 801 C CA . LYS A 1 100 ? 35.413 -7.183 -0.058 1.00 36.71 100 LYS A CA 1
ATOM 802 C C . LYS A 1 100 ? 36.654 -7.184 -0.959 1.00 36.73 100 LYS A C 1
ATOM 803 O O . LYS A 1 100 ? 37.711 -7.694 -0.571 1.00 36.63 100 LYS A O 1
ATOM 809 N N . ALA A 1 101 ? 36.530 -6.608 -2.154 1.00 38.17 101 ALA A N 1
ATOM 810 C CA . ALA A 1 101 ? 37.652 -6.565 -3.091 1.00 37.86 101 ALA A CA 1
ATOM 811 C C . ALA A 1 101 ? 38.136 -5.159 -3.429 1.00 40.01 101 ALA A C 1
ATOM 812 O O . ALA A 1 101 ? 37.466 -4.164 -3.135 1.00 40.74 101 ALA A O 1
ATOM 814 N N . GLU A 1 102 ? 39.316 -5.113 -4.051 1.00 41.06 102 GLU A N 1
ATOM 815 C CA . GLU A 1 102 ? 39.999 -3.889 -4.486 1.00 40.22 102 GLU A CA 1
ATOM 816 C C . GLU A 1 102 ? 39.818 -2.643 -3.619 1.00 40.22 102 GLU A C 1
ATOM 817 O O . GLU A 1 102 ? 39.772 -1.519 -4.133 1.00 38.94 102 GLU A O 1
ATOM 823 N N . LEU A 1 103 ? 39.744 -2.841 -2.305 1.00 39.78 103 LEU A N 1
ATOM 824 C CA . LEU A 1 103 ? 39.571 -1.736 -1.367 1.00 39.87 103 LEU A CA 1
ATOM 825 C C . LEU A 1 103 ? 40.911 -1.061 -1.046 1.00 40.07 103 LEU A C 1
ATOM 826 O O . LEU A 1 103 ? 41.033 -0.338 -0.051 1.00 41.14 103 LEU A O 1
ATOM 831 N N . LYS A 1 104 ? 41.906 -1.300 -1.900 1.00 41.35 104 LYS A N 1
ATOM 832 C CA . LYS A 1 104 ? 43.245 -0.736 -1.735 1.00 40.99 104 LYS A CA 1
ATOM 833 C C . LYS A 1 104 ? 43.961 -1.368 -0.543 1.00 41.22 104 LYS A C 1
ATOM 834 O O . LYS A 1 104 ? 43.906 -0.844 0.568 1.00 40.78 104 LYS A O 1
ATOM 840 N N . MET A 1 105 ? 44.637 -2.489 -0.776 1.00 40.65 105 MET A N 1
ATOM 841 C CA . MET A 1 105 ? 45.354 -3.177 0.294 1.00 40.29 105 MET A CA 1
ATOM 842 C C . MET A 1 105 ? 46.834 -3.381 -0.030 1.00 39.67 105 MET A C 1
ATOM 843 O O . MET A 1 105 ? 47.188 -4.046 -1.006 1.00 38.13 105 MET A O 1
ATOM 848 N N . LYS A 1 106 ? 47.706 -2.791 0.785 1.00 38.71 106 LYS A N 1
ATOM 849 C CA . LYS A 1 106 ? 49.144 -2.925 0.565 1.00 38.49 106 LYS A CA 1
ATOM 850 C C . LYS A 1 106 ? 49.970 -2.472 1.758 1.00 37.90 106 LYS A C 1
ATOM 851 O O . LYS A 1 106 ? 49.433 -2.098 2.800 1.00 39.84 106 LYS A O 1
ATOM 857 N N . GLU A 1 107 ? 51.286 -2.505 1.582 1.00 38.30 107 GLU A N 1
ATOM 858 C CA . GLU A 1 107 ? 52.227 -2.110 2.618 1.00 38.80 107 GLU A CA 1
ATOM 859 C C . GLU A 1 107 ? 52.437 -0.607 2.567 1.00 39.19 107 GLU A C 1
ATOM 860 O O . GLU A 1 107 ? 52.738 -0.045 1.509 1.00 40.61 107 GLU A O 1
ATOM 866 N N . ALA A 1 108 ? 52.279 0.039 3.718 1.00 30.18 108 ALA A N 1
ATOM 867 C CA . ALA A 1 108 ? 52.422 1.486 3.819 1.00 31.61 108 ALA A CA 1
ATOM 868 C C . ALA A 1 108 ? 51.951 1.895 5.207 1.00 32.63 108 ALA A C 1
ATOM 869 O O . ALA A 1 108 ? 50.875 1.481 5.643 1.00 31.78 108 ALA A O 1
ATOM 871 N N . ILE A 1 109 ? 52.755 2.699 5.894 1.00 34.03 109 ILE A N 1
ATOM 872 C CA . ILE A 1 109 ? 52.419 3.151 7.240 1.00 31.92 109 ILE A CA 1
ATOM 873 C C . ILE A 1 109 ? 53.404 4.236 7.714 1.00 31.47 109 ILE A C 1
ATOM 874 O O . ILE A 1 109 ? 54.013 4.134 8.784 1.00 31.54 109 ILE A O 1
ATOM 879 N N . LYS A 1 110 ? 53.529 5.284 6.899 1.00 27.23 110 LYS A N 1
ATOM 880 C CA . LYS A 1 110 ? 54.435 6.405 7.164 1.00 28.02 110 LYS A CA 1
ATOM 881 C C . LYS A 1 110 ? 53.771 7.547 7.958 1.00 26.86 110 LYS A C 1
ATOM 882 O O . LYS A 1 110 ? 52.651 7.400 8.443 1.00 24.56 110 LYS A O 1
ATOM 888 N N . LYS A 1 111 ? 54.475 8.672 8.091 1.00 36.23 111 LYS A N 1
ATOM 889 C CA . LYS A 1 111 ? 53.996 9.852 8.820 1.00 36.73 111 LYS A CA 1
ATOM 890 C C . LYS A 1 111 ? 52.553 10.233 8.507 1.00 39.66 111 LYS A C 1
ATOM 891 O O . LYS A 1 111 ? 51.801 10.653 9.396 1.00 40.23 111 LYS A O 1
ATOM 897 N N . GLU A 1 112 ? 52.179 10.112 7.237 1.00 39.13 112 GLU A N 1
ATOM 898 C CA . GLU A 1 112 ? 50.826 10.438 6.809 1.00 39.11 112 GLU A CA 1
ATOM 899 C C . GLU A 1 112 ? 49.896 9.324 7.283 1.00 40.46 112 GLU A C 1
ATOM 900 O O . GLU A 1 112 ? 48.710 9.539 7.540 1.00 42.27 112 GLU A O 1
ATOM 906 N N . ASP A 1 113 ? 50.459 8.130 7.404 1.00 39.37 113 ASP A N 1
ATOM 907 C CA . ASP A 1 113 ? 49.709 6.965 7.836 1.00 38.46 113 ASP A CA 1
ATOM 908 C C . ASP A 1 113 ? 49.227 7.111 9.271 1.00 38.16 113 ASP A C 1
ATOM 909 O O . ASP A 1 113 ? 48.160 6.607 9.631 1.00 37.87 113 ASP A O 1
ATOM 914 N N . PHE A 1 114 ? 50.019 7.790 10.095 1.00 35.43 114 PHE A N 1
ATOM 915 C CA . PHE A 1 114 ? 49.645 7.991 11.489 1.00 36.37 114 PHE A CA 1
ATOM 916 C C . PHE A 1 114 ? 48.903 9.304 11.609 1.00 36.31 114 PHE A C 1
ATOM 917 O O . PHE A 1 114 ? 48.133 9.512 12.544 1.00 36.66 114 PHE A O 1
ATOM 925 N N . GLU A 1 115 ? 49.143 10.198 10.656 1.00 35.71 115 GLU A N 1
ATOM 926 C CA . GLU A 1 115 ? 48.447 11.474 10.640 1.00 36.13 115 GLU A CA 1
ATOM 927 C C . GLU A 1 115 ? 47.037 11.078 10.213 1.00 37.65 115 GLU A C 1
ATOM 928 O O . GLU A 1 115 ? 46.051 11.754 10.516 1.00 36.52 115 GLU A O 1
ATOM 934 N N . GLU A 1 116 ? 46.968 9.948 9.513 1.00 37.94 116 GLU A N 1
ATOM 935 C CA . GLU A 1 116 ? 45.711 9.402 9.035 1.00 39.16 116 GLU A CA 1
ATOM 936 C C . GLU A 1 116 ? 45.140 8.535 10.146 1.00 38.63 116 GLU A C 1
ATOM 937 O O . GLU A 1 116 ? 43.975 8.133 10.105 1.00 36.75 116 GLU A O 1
ATOM 943 N N . ALA A 1 117 ? 45.973 8.249 11.143 1.00 37.54 117 ALA A N 1
ATOM 944 C CA . ALA A 1 117 ? 45.535 7.447 12.277 1.00 38.26 117 ALA A CA 1
ATOM 945 C C . ALA A 1 117 ? 44.333 8.192 12.820 1.00 38.49 117 ALA A C 1
ATOM 946 O O . ALA A 1 117 ? 43.250 7.627 13.009 1.00 39.27 117 ALA A O 1
ATOM 948 N N . ALA A 1 118 ? 44.538 9.482 13.053 1.00 37.65 118 ALA A N 1
ATOM 949 C CA . ALA A 1 118 ? 43.482 10.343 13.553 1.00 37.68 118 ALA A CA 1
ATOM 950 C C . ALA A 1 118 ? 42.490 10.532 12.417 1.00 36.83 118 ALA A C 1
ATOM 951 O O . ALA A 1 118 ? 41.336 10.900 12.643 1.00 38.04 118 ALA A O 1
ATOM 953 N N . LYS A 1 119 ? 42.952 10.251 11.197 1.00 37.68 119 LYS A N 1
ATOM 954 C CA . LYS A 1 119 ? 42.130 10.399 9.998 1.00 36.56 119 LYS A CA 1
ATOM 955 C C . LYS A 1 119 ? 41.215 9.220 9.658 1.00 37.94 119 LYS A C 1
ATOM 956 O O . LYS A 1 119 ? 41.353 8.599 8.601 1.00 38.47 119 LYS A O 1
ATOM 962 N N . TYR A 1 120 ? 40.279 8.919 10.554 1.00 39.02 120 TYR A N 1
ATOM 963 C CA . TYR A 1 120 ? 39.313 7.844 10.327 1.00 40.69 120 TYR A CA 1
ATOM 964 C C . TYR A 1 120 ? 38.085 8.028 11.213 1.00 41.31 120 TYR A C 1
ATOM 965 O O . TYR A 1 120 ? 37.040 8.477 10.745 1.00 41.92 120 TYR A O 1
ATOM 974 N N . ALA A 1 121 ? 38.220 7.682 12.489 1.00 41.19 121 ALA A N 1
ATOM 975 C CA . ALA A 1 121 ? 37.131 7.804 13.453 1.00 42.07 121 ALA A CA 1
ATOM 976 C C . ALA A 1 121 ? 36.230 8.993 13.145 1.00 42.38 121 ALA A C 1
ATOM 977 O O . ALA A 1 121 ? 35.003 8.879 13.161 1.00 42.88 121 ALA A O 1
ATOM 979 N N . LYS A 1 122 ? 36.850 10.133 12.867 1.00 41.92 122 LYS A N 1
ATOM 980 C CA . LYS A 1 122 ? 36.120 11.356 12.555 1.00 38.71 122 LYS A CA 1
ATOM 981 C C . LYS A 1 122 ? 35.124 11.142 11.416 1.00 38.13 122 LYS A C 1
ATOM 982 O O . LYS A 1 122 ? 34.082 11.796 11.356 1.00 36.67 122 LYS A O 1
ATOM 988 N N . ARG A 1 123 ? 35.455 10.225 10.511 1.00 36.58 123 ARG A N 1
ATOM 989 C CA . ARG A 1 123 ? 34.588 9.930 9.378 1.00 39.02 123 ARG A CA 1
ATOM 990 C C . ARG A 1 123 ? 33.204 9.652 9.917 1.00 38.83 123 ARG A C 1
ATOM 991 O O . ARG A 1 123 ? 32.196 9.984 9.291 1.00 40.69 123 ARG A O 1
ATOM 999 N N . VAL A 1 124 ? 33.164 9.042 11.094 1.00 28.44 124 VAL A N 1
ATOM 1000 C CA . VAL A 1 124 ? 31.898 8.729 11.734 1.00 25.08 124 VAL A CA 1
ATOM 1001 C C . VAL A 1 124 ? 31.254 10.024 12.237 1.00 24.10 124 VAL A C 1
ATOM 1002 O O . VAL A 1 124 ? 30.579 10.017 13.274 1.00 24.00 124 VAL A O 1
ATOM 1006 N N . SER A 1 125 ? 31.478 11.123 11.501 1.00 25.26 125 SER A N 1
ATOM 1007 C CA . SER A 1 125 ? 30.943 12.456 11.835 1.00 22.28 125 SER A CA 1
ATOM 1008 C C . SER A 1 125 ? 30.895 12.727 13.343 1.00 19.95 125 SER A C 1
ATOM 1009 O O . SER A 1 125 ? 31.477 11.984 14.140 1.00 20.12 125 SER A O 1
ATOM 1012 N N . TYR A 1 126 ? 30.208 13.800 13.725 1.00 16.75 126 TYR A N 1
ATOM 1013 C CA . TYR A 1 126 ? 30.068 14.134 15.137 1.00 15.46 126 TYR A CA 1
ATOM 1014 C C . TYR A 1 126 ? 29.240 13.032 15.809 1.00 17.96 126 TYR A C 1
ATOM 1015 O O . TYR A 1 126 ? 29.297 12.847 17.028 1.00 18.90 126 TYR A O 1
ATOM 1024 N N . LEU A 1 127 ? 28.443 12.325 15.011 1.00 18.46 127 LEU A N 1
ATOM 1025 C CA . LEU A 1 127 ? 27.616 11.232 15.529 1.00 18.22 127 LEU A CA 1
ATOM 1026 C C . LEU A 1 127 ? 28.507 10.008 15.645 1.00 19.69 127 LEU A C 1
ATOM 1027 O O . LEU A 1 127 ? 28.612 9.217 14.710 1.00 23.14 127 LEU A O 1
ATOM 1032 N N . T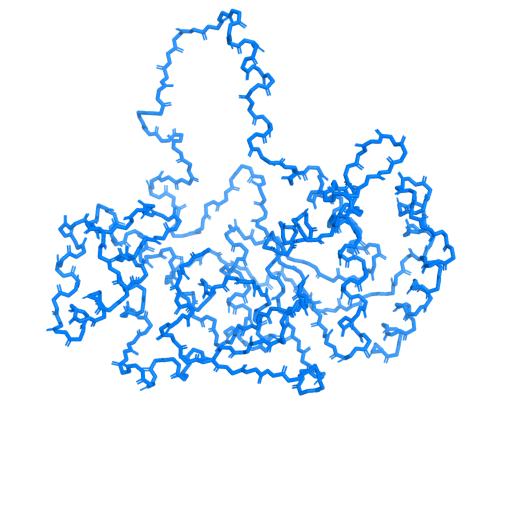HR A 1 128 ? 29.149 9.866 16.798 1.00 21.36 128 THR A N 1
ATOM 1033 C CA . THR A 1 128 ? 30.055 8.753 17.049 1.00 17.88 128 THR A CA 1
ATOM 1034 C C . THR A 1 128 ? 29.351 7.565 17.686 1.00 15.30 128 THR A C 1
ATOM 1035 O O . THR A 1 128 ? 28.284 7.704 18.262 1.00 13.93 128 THR A O 1
ATOM 1039 N N . PRO A 1 129 ? 29.948 6.371 17.578 1.00 15.71 129 PRO A N 1
ATOM 1040 C CA . PRO A 1 129 ? 29.336 5.178 18.181 1.00 15.92 129 PRO A CA 1
ATOM 1041 C C . PRO A 1 129 ? 29.080 5.382 19.675 1.00 19.26 129 PRO A C 1
ATOM 1042 O O . PRO A 1 129 ? 28.052 4.955 20.196 1.00 17.83 129 PRO A O 1
ATOM 1046 N N . LYS A 1 130 ? 30.018 6.039 20.355 1.00 18.75 130 LYS A N 1
ATOM 1047 C CA . LYS A 1 130 ? 29.883 6.306 21.784 1.00 18.44 130 LYS A CA 1
ATOM 1048 C C . LYS A 1 130 ? 28.690 7.221 22.066 1.00 17.94 130 LYS A C 1
ATOM 1049 O O . LYS A 1 130 ? 27.973 7.032 23.048 1.00 17.79 130 LYS A O 1
ATOM 1055 N N . MET A 1 131 ? 28.502 8.225 21.218 1.00 14.22 131 MET A N 1
ATOM 1056 C CA . MET A 1 131 ? 27.391 9.160 21.374 1.00 14.50 131 MET A CA 1
ATOM 1057 C C . MET A 1 131 ? 26.081 8.428 21.137 1.00 16.86 131 MET A C 1
ATOM 1058 O O . MET A 1 131 ? 25.092 8.665 21.829 1.00 13.80 131 MET A O 1
ATOM 1063 N N . VAL A 1 132 ? 26.093 7.538 20.148 1.00 15.66 132 VAL A N 1
ATOM 1064 C CA . VAL A 1 132 ? 24.932 6.723 19.812 1.00 15.15 132 VAL A CA 1
ATOM 1065 C C . VAL A 1 132 ? 24.629 5.797 20.991 1.00 15.42 132 VAL A C 1
ATOM 1066 O O . VAL A 1 132 ? 23.477 5.593 21.356 1.00 13.75 132 VAL A O 1
ATOM 1070 N N . GLU A 1 133 ? 25.672 5.220 21.577 1.00 15.93 133 GLU A N 1
ATOM 1071 C CA . GLU A 1 133 ? 25.473 4.327 22.714 1.00 15.80 133 GLU A CA 1
ATOM 1072 C C . GLU A 1 133 ? 24.901 5.126 23.904 1.00 12.72 133 GLU A C 1
ATOM 1073 O O . GLU A 1 133 ? 24.042 4.630 24.627 1.00 13.51 133 GLU A O 1
ATOM 1079 N N . ASN A 1 134 ? 25.374 6.358 24.082 1.00 11.33 134 ASN A N 1
ATOM 1080 C CA . ASN A 1 134 ? 24.916 7.254 25.152 1.00 12.45 134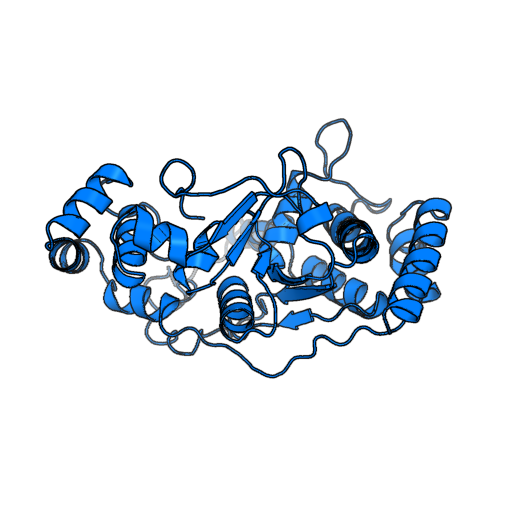 ASN A CA 1
ATOM 1081 C C . ASN A 1 134 ? 23.430 7.610 24.979 1.00 12.46 134 ASN A C 1
ATOM 1082 O O . ASN A 1 134 ? 22.698 7.784 25.954 1.00 9.61 134 ASN A O 1
ATOM 1087 N N . CYS A 1 135 ? 22.992 7.717 23.729 1.00 10.51 135 CYS A N 1
ATOM 1088 C CA . CYS A 1 135 ? 21.601 8.028 23.433 1.00 10.18 135 CYS A CA 1
ATOM 1089 C C . CYS A 1 135 ? 20.712 6.845 23.818 1.00 9.14 135 CYS A C 1
ATOM 1090 O O . CYS A 1 135 ? 19.615 7.022 24.337 1.00 10.57 135 CYS A O 1
ATOM 1093 N N . LYS A 1 136 ? 21.199 5.637 23.566 1.00 10.72 136 LYS A N 1
ATOM 1094 C CA . LYS A 1 136 ? 20.450 4.434 23.907 1.00 13.19 136 LYS A CA 1
ATOM 1095 C C . LYS A 1 136 ? 20.342 4.337 25.424 1.00 15.74 136 LYS A C 1
ATOM 1096 O O . LYS A 1 136 ? 19.305 3.962 25.954 1.00 14.09 136 LYS A O 1
ATOM 1102 N N . TYR A 1 137 ? 21.427 4.664 26.118 1.00 13.85 137 TYR A N 1
ATOM 1103 C CA . TYR A 1 137 ? 21.450 4.617 27.580 1.00 12.46 137 TYR A CA 1
ATOM 1104 C C . TYR A 1 137 ? 20.430 5.602 28.132 1.00 12.93 137 TYR A C 1
ATOM 1105 O O . TYR A 1 137 ? 19.680 5.292 29.058 1.00 13.38 137 TYR A O 1
ATOM 1114 N N . LEU A 1 138 ? 20.409 6.799 27.555 1.00 13.46 138 LEU A N 1
ATOM 1115 C CA . LEU A 1 138 ? 19.482 7.833 27.990 1.00 13.28 138 LEU A CA 1
ATOM 1116 C C . LEU A 1 138 ? 18.040 7.356 27.811 1.00 13.65 138 LEU A C 1
ATOM 1117 O O . LEU A 1 138 ? 17.186 7.584 28.671 1.00 16.08 138 LEU A O 1
ATOM 1122 N N . LEU A 1 139 ? 17.772 6.683 26.697 1.00 13.32 139 LEU A N 1
ATOM 1123 C CA . LEU A 1 139 ? 16.422 6.196 26.436 1.00 10.31 139 LEU A CA 1
ATOM 1124 C C . LEU A 1 139 ? 16.040 5.153 27.478 1.00 10.62 139 LEU A C 1
ATOM 1125 O O . LEU A 1 139 ? 14.898 5.109 27.933 1.00 13.63 139 LEU A O 1
ATOM 1130 N N . SER A 1 140 ? 17.001 4.315 27.854 1.00 12.03 140 SER A N 1
ATOM 1131 C CA . SER A 1 140 ? 16.749 3.282 28.856 1.00 13.94 140 SER A CA 1
ATOM 1132 C C . SER A 1 140 ? 16.407 3.949 30.184 1.00 11.81 140 SER A C 1
ATOM 1133 O O . SER A 1 140 ? 15.509 3.516 30.906 1.00 13.97 140 SER A O 1
ATOM 1136 N N . LEU A 1 141 ? 17.143 5.001 30.511 1.00 12.24 141 LEU A N 1
ATOM 1137 C CA . LEU A 1 141 ? 16.903 5.729 31.752 1.00 12.33 141 LEU A CA 1
ATOM 1138 C C . LEU A 1 141 ? 15.519 6.354 31.685 1.00 12.94 141 LEU A C 1
ATOM 1139 O O . LEU A 1 141 ? 14.818 6.446 32.689 1.00 12.32 141 LEU A O 1
ATOM 1144 N N . MET A 1 142 ? 15.126 6.772 30.486 1.00 12.88 142 MET A N 1
ATOM 1145 C CA . MET A 1 142 ? 13.830 7.399 30.289 1.00 7.30 142 MET A CA 1
ATOM 1146 C C . MET A 1 142 ? 12.677 6.402 30.235 1.00 5.22 142 MET A C 1
ATOM 1147 O O . MET A 1 142 ? 11.513 6.801 30.225 1.00 5.99 142 MET A O 1
ATOM 1152 N N . GLY A 1 143 ? 13.007 5.115 30.208 1.00 3.84 143 GLY A N 1
ATOM 1153 C CA . GLY A 1 143 ? 12.000 4.066 30.160 1.00 5.25 143 GLY A CA 1
ATOM 1154 C C . GLY A 1 143 ? 11.381 3.929 28.788 1.00 9.36 143 GLY A C 1
ATOM 1155 O O . GLY A 1 143 ? 10.306 3.321 28.634 1.00 7.55 143 GLY A O 1
ATOM 1156 N N . ILE A 1 144 ? 12.049 4.519 27.798 1.00 10.90 144 ILE A N 1
ATOM 1157 C CA . ILE A 1 144 ? 11.581 4.508 26.408 1.00 9.82 144 ILE A CA 1
ATOM 1158 C C . ILE A 1 144 ? 12.241 3.342 25.664 1.00 10.66 144 ILE A C 1
ATOM 1159 O O . ILE A 1 144 ? 13.466 3.254 25.591 1.00 11.73 144 ILE A O 1
ATOM 1164 N N . PRO A 1 145 ? 11.432 2.474 25.047 1.00 11.68 145 PRO A N 1
ATOM 1165 C CA . PRO A 1 145 ? 11.963 1.318 24.319 1.00 11.84 145 PRO A CA 1
ATOM 1166 C C . PRO A 1 145 ? 12.646 1.606 22.989 1.00 12.42 145 PRO A C 1
ATOM 1167 O O . PRO A 1 145 ? 12.243 2.505 22.244 1.00 13.71 145 PRO A O 1
ATOM 1171 N N . TYR A 1 146 ? 13.686 0.833 22.703 1.00 13.56 146 TYR A N 1
ATOM 1172 C CA . TYR A 1 146 ? 14.407 0.961 21.451 1.00 15.87 146 TYR A CA 1
ATOM 1173 C C . TYR A 1 146 ? 14.731 -0.413 20.902 1.00 15.30 146 TYR A C 1
ATOM 1174 O O . TYR A 1 146 ? 14.694 -1.402 21.625 1.00 17.99 146 TYR A O 1
ATOM 1183 N N . VAL A 1 147 ? 15.009 -0.468 19.606 1.00 16.52 147 VAL A N 1
ATOM 1184 C CA . VAL A 1 147 ? 15.365 -1.707 18.942 1.00 16.07 147 VAL A CA 1
ATOM 1185 C C . VAL A 1 147 ? 16.678 -1.481 18.229 1.00 16.27 147 VAL A C 1
ATOM 1186 O O . VAL A 1 147 ? 16.946 -0.392 17.733 1.00 15.75 147 VAL A O 1
ATOM 1190 N N . GLU A 1 148 ? 17.511 -2.507 18.205 1.00 18.42 148 GLU A N 1
ATOM 1191 C CA . GLU A 1 148 ? 18.763 -2.432 17.489 1.00 21.39 148 GLU A CA 1
ATOM 1192 C C . GLU A 1 148 ? 18.493 -3.360 16.307 1.00 21.86 148 GLU A C 1
ATOM 1193 O O . GLU A 1 148 ? 18.473 -4.581 16.443 1.00 22.93 148 GLU A O 1
ATOM 1199 N N . ALA A 1 149 ? 18.217 -2.762 15.155 1.00 20.79 149 ALA A N 1
ATOM 1200 C CA . ALA A 1 149 ? 17.921 -3.528 13.955 1.00 20.98 149 ALA A CA 1
ATOM 1201 C C . ALA A 1 149 ? 19.098 -4.397 13.523 1.00 21.84 149 ALA A C 1
ATOM 1202 O O . ALA A 1 149 ? 20.248 -4.100 13.843 1.00 22.22 149 ALA A O 1
ATOM 1204 N N . PRO A 1 150 ? 18.815 -5.500 12.805 1.00 21.71 150 PRO A N 1
ATOM 1205 C CA . PRO A 1 150 ? 19.867 -6.402 12.320 1.00 22.23 150 PRO A CA 1
ATOM 1206 C C . PRO A 1 150 ? 20.817 -5.617 11.416 1.00 23.95 150 PRO A C 1
ATOM 1207 O O . PRO A 1 150 ? 22.013 -5.877 11.378 1.00 26.78 150 PRO A O 1
ATOM 1211 N N . SER A 1 151 ? 20.267 -4.652 10.685 1.00 25.70 151 SER A N 1
ATOM 1212 C CA . SER A 1 151 ? 21.065 -3.816 9.795 1.00 28.40 151 SER A CA 1
ATOM 1213 C C . SER A 1 151 ? 20.504 -2.394 9.713 1.00 29.70 151 SER A C 1
ATOM 1214 O O . SER A 1 151 ? 20.647 -1.609 10.653 1.00 30.14 151 SER A O 1
ATOM 1217 N N . GLU A 1 152 ? 19.860 -2.068 8.595 1.00 30.70 152 GLU A N 1
ATOM 1218 C CA . GLU A 1 152 ? 19.286 -0.737 8.400 1.00 29.28 152 GLU A CA 1
ATOM 1219 C C . GLU A 1 152 ? 18.099 -0.485 9.320 1.00 26.25 152 GLU A C 1
ATOM 1220 O O . GLU A 1 152 ? 17.120 -1.229 9.307 1.00 26.93 152 GLU A O 1
ATOM 1226 N N . GLY A 1 153 ? 18.192 0.578 10.112 1.00 23.98 153 GLY A N 1
ATOM 1227 C CA . GLY A 1 153 ? 17.119 0.909 11.029 1.00 21.60 153 GLY A CA 1
ATOM 1228 C C . GLY A 1 153 ? 15.849 1.313 10.304 1.00 21.00 153 GLY A C 1
ATOM 1229 O O . GLY A 1 153 ? 14.754 1.027 10.768 1.00 20.15 153 GLY A O 1
ATOM 1230 N N . GLU A 1 154 ? 15.992 1.984 9.167 1.00 18.88 154 GLU A N 1
ATOM 1231 C CA . GLU A 1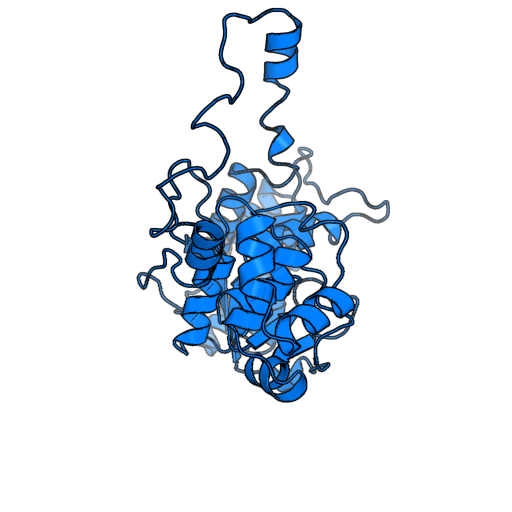 154 ? 14.827 2.413 8.400 1.00 16.35 154 GLU A CA 1
ATOM 1232 C C . GLU A 1 154 ? 14.060 1.200 7.907 1.00 11.84 154 GLU A C 1
ATOM 1233 O O . GLU A 1 154 ? 12.843 1.253 7.768 1.00 13.00 154 GLU A O 1
ATOM 1239 N N . ALA A 1 155 ? 14.778 0.108 7.642 1.00 7.69 155 ALA A N 1
ATOM 1240 C CA . ALA A 1 155 ? 14.144 -1.129 7.185 1.00 8.37 155 ALA A CA 1
ATOM 1241 C C . ALA A 1 155 ? 13.403 -1.789 8.323 1.00 8.49 155 ALA A C 1
ATOM 1242 O O . ALA A 1 155 ? 12.315 -2.304 8.134 1.00 9.06 155 ALA A O 1
ATOM 1244 N N . GLN A 1 156 ? 14.005 -1.788 9.506 1.00 11.99 156 GLN A N 1
ATOM 1245 C CA . GLN A 1 156 ? 13.375 -2.388 10.678 1.00 11.61 156 GLN A CA 1
ATOM 1246 C C . GLN A 1 156 ? 12.116 -1.611 11.045 1.00 9.29 156 GLN A C 1
ATOM 1247 O O . GLN A 1 156 ? 11.083 -2.197 11.366 1.00 10.67 156 GLN A O 1
ATOM 1253 N N . ALA A 1 157 ? 12.201 -0.288 10.986 1.00 9.37 157 ALA A N 1
ATOM 1254 C CA . ALA A 1 157 ? 11.059 0.565 11.324 1.00 8.96 157 ALA A CA 1
ATOM 1255 C C . ALA A 1 157 ? 9.923 0.356 10.334 1.00 13.37 157 ALA A C 1
ATOM 1256 O O . ALA A 1 157 ? 8.742 0.335 10.716 1.00 13.03 157 ALA A O 1
ATOM 1258 N N . SER A 1 158 ? 10.275 0.214 9.058 1.00 10.27 158 SER A N 1
ATOM 1259 C CA . SER A 1 158 ? 9.258 0.007 8.039 1.00 12.53 158 SER A CA 1
ATOM 1260 C C . SER A 1 158 ? 8.523 -1.306 8.300 1.00 12.39 158 SER A C 1
ATOM 1261 O O . SER A 1 158 ? 7.287 -1.359 8.243 1.00 10.68 158 SER A O 1
ATOM 1264 N N . TYR A 1 159 ? 9.283 -2.360 8.594 1.00 14.21 159 TYR A N 1
ATOM 1265 C CA . TYR A 1 159 ? 8.702 -3.678 8.881 1.00 13.92 159 TYR A CA 1
ATOM 1266 C C . TYR A 1 159 ? 7.717 -3.611 10.053 1.00 14.63 159 TYR A C 1
ATOM 1267 O O . TYR A 1 159 ? 6.636 -4.216 10.016 1.00 16.42 159 TYR A O 1
ATOM 1276 N N . MET A 1 160 ? 8.090 -2.881 11.099 1.00 12.63 160 MET A N 1
ATOM 1277 C CA . MET A 1 160 ? 7.221 -2.751 12.273 1.00 13.20 160 MET A CA 1
ATOM 1278 C C . MET A 1 160 ? 5.924 -2.026 11.906 1.00 11.12 160 MET A C 1
ATOM 1279 O O . MET A 1 160 ? 4.840 -2.322 12.432 1.00 9.43 160 MET A O 1
ATOM 1284 N N . ALA A 1 161 ? 6.037 -1.067 10.999 1.00 11.18 161 ALA A N 1
ATOM 1285 C CA . ALA A 1 161 ? 4.866 -0.309 10.571 1.00 11.54 161 ALA A CA 1
ATOM 1286 C C . ALA A 1 161 ? 4.011 -1.190 9.674 1.00 14.21 161 ALA A C 1
ATOM 1287 O O . ALA A 1 161 ? 2.789 -1.209 9.791 1.00 14.47 161 ALA A O 1
ATOM 1289 N N . LYS A 1 162 ? 4.660 -1.924 8.777 1.00 18.05 162 LYS A N 1
ATOM 1290 C CA . LYS A 1 162 ? 3.931 -2.803 7.874 1.00 20.67 162 LYS A CA 1
ATOM 1291 C C . LYS A 1 162 ? 3.118 -3.823 8.673 1.00 21.73 162 LYS A C 1
ATOM 1292 O O . LYS A 1 162 ? 1.958 -4.101 8.347 1.00 23.27 162 LYS A O 1
ATOM 1298 N N . LYS A 1 163 ? 3.717 -4.355 9.734 1.00 23.11 163 LYS A N 1
ATOM 1299 C CA . LYS A 1 163 ? 3.048 -5.341 10.589 1.00 22.56 163 LYS A CA 1
ATOM 1300 C C . LYS A 1 163 ? 1.900 -4.767 11.400 1.00 21.59 163 LYS A C 1
ATOM 1301 O O . LYS A 1 163 ? 1.100 -5.516 11.953 1.00 23.74 163 LYS A O 1
ATOM 1307 N N . GLY A 1 164 ? 1.832 -3.446 11.504 1.00 20.56 164 GLY A N 1
ATOM 1308 C CA . GLY A 1 164 ? 0.761 -2.836 12.277 1.00 17.50 164 GLY A CA 1
ATOM 1309 C C . GLY A 1 164 ? 1.098 -2.606 13.738 1.00 18.54 164 GLY A C 1
ATOM 1310 O O . GLY A 1 164 ? 0.230 -2.234 14.532 1.00 15.32 164 GLY A O 1
ATOM 1311 N N . ASP A 1 165 ? 2.355 -2.831 14.107 1.00 16.79 165 ASP A N 1
ATOM 1312 C CA . ASP A 1 165 ? 2.777 -2.622 15.483 1.00 17.19 165 ASP A CA 1
ATOM 1313 C C . ASP A 1 165 ? 2.848 -1.122 15.768 1.00 19.12 165 ASP A C 1
ATOM 1314 O O . ASP A 1 165 ? 2.691 -0.682 16.911 1.00 18.21 165 ASP A O 1
ATOM 1319 N N . VAL A 1 166 ? 3.098 -0.342 14.717 1.00 17.55 166 VAL A N 1
ATOM 1320 C CA . VAL A 1 166 ? 3.151 1.112 14.824 1.00 17.11 166 VAL A CA 1
ATOM 1321 C C . VAL A 1 166 ? 2.424 1.668 13.609 1.00 17.22 166 VAL A C 1
ATOM 1322 O O . VAL A 1 166 ? 2.336 1.008 12.571 1.00 14.41 166 VAL A O 1
ATOM 1326 N N . TRP A 1 167 ? 1.921 2.891 13.739 1.00 14.98 167 TRP A N 1
ATOM 1327 C CA . TRP A 1 167 ? 1.171 3.539 12.671 1.00 12.87 167 TRP A CA 1
ATOM 1328 C C . TRP A 1 167 ? 2.038 4.084 11.535 1.00 13.86 167 TRP A C 1
ATOM 1329 O O . TRP A 1 167 ? 1.623 4.100 10.373 1.00 13.17 167 TRP A O 1
ATOM 1340 N N . ALA A 1 168 ? 3.240 4.536 11.877 1.00 13.31 168 ALA A N 1
ATOM 1341 C CA . ALA A 1 168 ? 4.131 5.096 10.882 1.00 12.66 168 ALA A CA 1
ATOM 1342 C C . ALA A 1 168 ? 5.579 5.137 11.332 1.00 14.37 168 ALA A C 1
ATOM 1343 O O . ALA A 1 168 ? 5.911 4.884 12.508 1.00 8.55 168 ALA A O 1
ATOM 1345 N N . VAL A 1 169 ? 6.435 5.461 10.370 1.00 11.95 169 VAL A N 1
ATOM 1346 C CA . VAL A 1 169 ? 7.859 5.603 10.620 1.00 10.30 169 VAL A CA 1
ATOM 1347 C C . VAL A 1 169 ? 8.117 7.110 10.674 1.00 9.83 169 VAL A C 1
ATOM 1348 O O . VAL A 1 169 ? 7.657 7.862 9.814 1.00 9.44 169 VAL A O 1
ATOM 1352 N N . VAL A 1 170 ? 8.813 7.556 11.708 1.00 11.54 170 VAL A N 1
ATOM 1353 C CA . VAL A 1 170 ? 9.151 8.962 11.832 1.00 9.74 170 VAL A CA 1
ATOM 1354 C C . VAL A 1 170 ? 10.561 9.150 11.268 1.00 10.47 170 VAL A C 1
ATOM 1355 O O . VAL A 1 170 ? 11.507 8.474 11.678 1.00 7.17 170 VAL A O 1
ATOM 1359 N N . SER A 1 171 ? 10.687 10.047 10.296 1.00 12.25 171 SER A N 1
ATOM 1360 C CA . SER A 1 171 ? 11.970 10.312 9.666 1.00 13.48 171 SER A CA 1
ATOM 1361 C C . SER A 1 171 ? 11.878 11.537 8.752 1.00 14.68 171 SER A C 1
ATOM 1362 O O . SER A 1 171 ? 10.787 11.958 8.390 1.00 14.23 171 SER A O 1
ATOM 1365 N N . GLN A 1 172 ? 13.024 12.110 8.393 1.00 16.11 172 GLN A N 1
ATOM 1366 C CA . GLN A 1 172 ? 13.043 13.268 7.502 1.00 15.98 172 GLN A CA 1
ATOM 1367 C C . GLN A 1 172 ? 13.201 12.799 6.056 1.00 17.14 172 GLN A C 1
ATOM 1368 O O . GLN A 1 172 ? 12.991 13.566 5.106 1.00 17.48 172 GLN A O 1
ATOM 1374 N N . ASP A 1 173 ? 13.570 11.530 5.907 1.00 16.50 173 ASP A N 1
ATOM 1375 C CA . ASP A 1 173 ? 13.777 10.915 4.600 1.00 16.10 173 ASP A CA 1
ATOM 1376 C C . ASP A 1 173 ? 12.521 10.188 4.120 1.00 16.55 173 ASP A C 1
ATOM 1377 O O . ASP A 1 173 ? 11.667 9.788 4.917 1.00 11.55 173 ASP A O 1
ATOM 1382 N N . TYR A 1 174 ? 12.425 10.008 2.809 1.00 17.77 174 TYR A N 1
ATOM 1383 C CA . TYR A 1 174 ? 11.281 9.333 2.207 1.00 17.94 174 TYR A CA 1
ATOM 1384 C C . TYR A 1 174 ? 11.569 7.843 1.974 1.00 16.22 174 TYR A C 1
ATOM 1385 O O . TYR A 1 174 ? 10.667 7.062 1.698 1.00 17.89 174 TYR A O 1
ATOM 1394 N N . ASP A 1 175 ? 12.833 7.466 2.111 1.00 15.98 175 ASP A N 1
ATOM 1395 C CA . ASP A 1 175 ? 13.296 6.098 1.906 1.00 15.20 175 ASP A CA 1
ATOM 1396 C C . ASP A 1 175 ? 12.506 4.955 2.557 1.00 14.73 175 ASP A C 1
ATOM 1397 O O . ASP A 1 175 ? 12.487 3.849 2.031 1.00 12.09 175 ASP A O 1
ATOM 1402 N N . ALA A 1 176 ? 11.865 5.202 3.694 1.00 12.47 176 ALA A N 1
ATOM 1403 C CA . ALA A 1 176 ? 11.084 4.155 4.355 1.00 12.15 176 ALA A CA 1
ATOM 1404 C C . ALA A 1 176 ? 9.992 3.611 3.429 1.00 11.55 176 ALA A C 1
ATOM 1405 O O . ALA A 1 176 ? 9.559 2.465 3.557 1.00 11.78 176 ALA A O 1
ATOM 1407 N N . LEU A 1 177 ? 9.535 4.451 2.511 1.00 8.94 177 LEU A N 1
ATOM 1408 C CA . LEU A 1 177 ? 8.498 4.076 1.565 1.00 8.81 177 LEU A CA 1
ATOM 1409 C C . LEU A 1 177 ? 9.001 2.930 0.685 1.00 9.19 177 LEU A C 1
ATOM 1410 O O . LEU A 1 177 ? 8.248 2.022 0.337 1.00 8.14 177 LEU A O 1
ATOM 1415 N N . LEU A 1 178 ? 10.285 2.979 0.341 1.00 10.56 178 LEU A N 1
ATOM 1416 C CA . LEU A 1 178 ? 10.902 1.952 -0.502 1.00 10.96 178 LEU A CA 1
ATOM 1417 C C . LEU A 1 178 ? 10.921 0.571 0.153 1.00 11.51 178 LEU A C 1
ATOM 1418 O O . LEU A 1 178 ? 10.979 -0.454 -0.544 1.00 8.76 178 LEU A O 1
ATOM 1423 N N . TYR A 1 179 ? 10.865 0.543 1.486 1.00 11.59 179 TYR A N 1
ATOM 1424 C CA . TYR A 1 179 ? 10.852 -0.728 2.213 1.00 13.40 179 TYR A CA 1
ATOM 1425 C C . TYR A 1 179 ? 9.422 -1.169 2.481 1.00 11.38 179 TYR A C 1
ATOM 1426 O O . TYR A 1 179 ? 9.177 -2.117 3.224 1.00 14.29 179 TYR A O 1
ATOM 1435 N N . GLY A 1 180 ? 8.471 -0.488 1.865 1.00 11.66 180 GLY A N 1
ATOM 1436 C CA . GLY A 1 180 ? 7.089 -0.867 2.065 1.00 9.84 180 GLY A CA 1
ATOM 1437 C C . GLY A 1 180 ? 6.410 -0.229 3.266 1.00 11.24 180 GLY A C 1
ATOM 1438 O O . GLY A 1 180 ? 5.323 -0.662 3.649 1.00 10.36 180 GLY A O 1
ATOM 1439 N N . ALA A 1 181 ? 7.040 0.769 3.884 1.00 10.15 181 ALA A N 1
ATOM 1440 C CA . ALA A 1 181 ? 6.406 1.435 5.025 1.00 10.37 181 ALA A CA 1
ATOM 1441 C C . ALA A 1 181 ? 5.076 2.020 4.537 1.00 11.25 181 ALA A C 1
ATOM 1442 O O . ALA A 1 181 ? 5.050 2.812 3.593 1.00 10.33 181 ALA A O 1
ATOM 1444 N N . PRO A 1 182 ? 3.961 1.666 5.193 1.00 12.22 182 PRO A N 1
ATOM 1445 C CA . PRO A 1 182 ? 2.669 2.202 4.743 1.00 11.60 182 PRO A CA 1
ATOM 1446 C C . PRO A 1 182 ? 2.554 3.706 4.953 1.00 12.51 182 PRO A C 1
ATOM 1447 O O . PRO A 1 182 ? 1.913 4.406 4.175 1.00 13.03 182 PRO A O 1
ATOM 1451 N N . ARG A 1 183 ? 3.197 4.206 5.996 1.00 11.45 183 ARG A N 1
ATOM 1452 C CA . ARG A 1 183 ? 3.139 5.629 6.282 1.00 11.63 183 ARG A CA 1
ATOM 1453 C C . ARG A 1 183 ? 4.448 6.151 6.839 1.00 7.85 183 ARG A C 1
ATOM 1454 O O . ARG A 1 183 ? 5.114 5.475 7.615 1.00 7.98 183 ARG A O 1
ATOM 1462 N N . VAL A 1 184 ? 4.787 7.375 6.450 1.00 5.83 184 VAL A N 1
ATOM 1463 C CA . VAL A 1 184 ? 5.981 8.054 6.927 1.00 8.75 184 VAL A CA 1
ATOM 1464 C C . VAL A 1 184 ? 5.499 9.430 7.385 1.00 10.63 184 VAL A C 1
ATOM 1465 O O . VAL A 1 184 ? 4.617 10.023 6.761 1.00 10.48 184 VAL A O 1
ATOM 1469 N N . VAL A 1 185 ? 6.038 9.916 8.498 1.00 10.34 185 VAL A N 1
ATOM 1470 C CA . VAL A 1 185 ? 5.670 11.245 8.972 1.00 8.18 185 VAL A CA 1
ATOM 1471 C C . VAL A 1 185 ? 6.959 12.024 9.179 1.00 9.77 185 VAL A C 1
ATOM 1472 O O . VAL A 1 185 ? 7.829 11.600 9.939 1.00 9.12 185 VAL A O 1
ATOM 1476 N N . ARG A 1 186 ? 7.078 13.145 8.475 1.00 9.83 186 ARG A N 1
ATOM 1477 C CA . ARG A 1 186 ? 8.252 14.003 8.550 1.00 13.33 186 ARG A CA 1
ATOM 1478 C C . ARG A 1 186 ? 7.967 15.252 9.376 1.00 12.47 186 ARG A C 1
ATOM 1479 O O . ARG A 1 186 ? 6.808 15.548 9.691 1.00 14.31 186 ARG A O 1
ATOM 1487 N N . ASN A 1 187 ? 9.043 15.956 9.733 1.00 11.68 187 ASN A N 1
ATOM 1488 C CA . ASN A 1 187 ? 8.994 17.185 10.529 1.00 14.67 187 ASN A CA 1
ATOM 1489 C C . ASN A 1 187 ? 8.482 17.096 11.952 1.00 13.96 187 ASN A C 1
ATOM 1490 O O . ASN A 1 187 ? 7.746 17.978 12.409 1.00 16.21 187 ASN A O 1
ATOM 1495 N N . LEU A 1 188 ? 8.864 16.032 12.650 1.00 16.24 188 LEU A N 1
ATOM 1496 C CA . LEU A 1 188 ? 8.508 15.885 14.056 1.00 18.19 188 LEU A CA 1
ATOM 1497 C C . LEU A 1 188 ? 9.822 16.092 14.815 1.00 18.82 188 LEU A C 1
ATOM 1498 O O . LEU A 1 188 ? 9.838 16.730 15.866 1.00 21.45 188 LEU A O 1
ATOM 1503 N N . THR A 1 189 ? 10.925 15.580 14.260 1.00 17.58 189 THR A N 1
ATOM 1504 C CA . THR A 1 189 ? 12.245 15.722 14.890 1.00 18.32 189 THR A CA 1
ATOM 1505 C C . THR A 1 189 ? 12.826 17.129 14.694 1.00 18.67 189 THR A C 1
ATOM 1506 O O . THR A 1 189 ? 13.783 17.527 15.365 1.00 19.96 189 THR A O 1
ATOM 1510 N N . THR A 1 190 ? 12.236 17.858 13.756 1.00 19.17 190 THR A N 1
ATOM 1511 C CA . THR A 1 190 ? 12.589 19.240 13.443 1.00 21.65 190 THR A CA 1
ATOM 1512 C C . THR A 1 190 ? 11.237 19.805 13.046 1.00 22.19 190 THR A C 1
ATOM 1513 O O . THR A 1 190 ? 10.572 19.268 12.159 1.00 21.89 190 THR A O 1
ATOM 1517 N N . THR A 1 191 ? 10.836 20.889 13.691 1.00 20.52 191 THR A N 1
ATOM 1518 C CA . THR A 1 191 ? 9.531 21.452 13.439 1.00 21.77 191 THR A CA 1
ATOM 1519 C C . THR A 1 191 ? 9.472 22.764 12.662 1.00 20.10 191 THR A C 1
ATOM 1520 O O . THR A 1 191 ? 8.478 23.497 12.755 1.00 19.22 191 THR A O 1
ATOM 1524 N N . LYS A 1 192 ? 10.521 23.059 11.895 1.00 21.18 192 LYS A N 1
ATOM 1525 C CA . LYS A 1 192 ? 10.552 24.284 11.101 1.00 23.17 192 LYS A CA 1
ATOM 1526 C C . LYS A 1 192 ? 9.282 24.354 10.260 1.00 22.99 192 LYS A C 1
ATOM 1527 O O . LYS A 1 192 ? 8.665 25.413 10.121 1.00 23.94 192 LYS A O 1
ATOM 1533 N N . GLU A 1 193 ? 8.906 23.216 9.695 1.00 21.07 193 GLU A N 1
ATOM 1534 C CA . GLU A 1 193 ? 7.706 23.128 8.887 1.00 20.71 193 GLU A CA 1
ATOM 1535 C C . GLU A 1 193 ? 6.741 22.199 9.602 1.00 16.72 193 GLU A C 1
ATOM 1536 O O . GLU A 1 193 ? 7.117 21.522 10.556 1.00 15.83 193 GLU A O 1
ATOM 1542 N N . MET A 1 194 ? 5.501 22.177 9.132 1.00 13.32 194 MET A N 1
ATOM 1543 C CA . MET A 1 194 ? 4.461 21.354 9.720 1.00 9.48 194 MET A CA 1
ATOM 1544 C C . MET A 1 194 ? 4.679 19.860 9.516 1.00 9.70 194 MET A C 1
ATOM 1545 O O . MET A 1 194 ? 5.328 19.439 8.561 1.00 11.12 194 MET A O 1
ATOM 1550 N N . PRO A 1 195 ? 4.151 19.038 10.431 1.00 9.70 195 PRO A N 1
ATOM 1551 C CA . PRO A 1 195 ? 4.326 17.594 10.265 1.00 9.88 195 PRO A CA 1
ATOM 1552 C C . PRO A 1 195 ? 3.779 17.253 8.892 1.00 9.53 195 PRO A C 1
ATOM 1553 O O . PRO A 1 195 ? 2.813 17.870 8.441 1.00 6.80 195 PRO A O 1
ATOM 1557 N N . GLU A 1 196 ? 4.402 16.290 8.226 1.00 12.38 196 GLU A N 1
ATOM 1558 C CA . GLU A 1 196 ? 3.974 15.879 6.899 1.00 11.09 196 GLU A CA 1
ATOM 1559 C C . GLU A 1 196 ? 3.803 14.362 6.812 1.00 11.05 196 GLU A C 1
ATOM 1560 O O . GLU A 1 196 ? 4.721 13.591 7.127 1.00 8.84 196 GLU A O 1
ATOM 1566 N N . LEU A 1 197 ? 2.624 13.944 6.377 1.00 9.84 197 LEU A N 1
ATOM 1567 C CA . LEU A 1 197 ? 2.339 12.528 6.247 1.00 11.23 197 LEU A CA 1
ATOM 1568 C C . LEU A 1 197 ? 2.368 12.084 4.789 1.00 11.23 197 LEU A C 1
ATOM 1569 O O . LEU A 1 197 ? 1.816 12.753 3.904 1.00 11.53 197 LEU A O 1
ATOM 1574 N N . ILE A 1 198 ? 3.032 10.957 4.554 1.00 8.56 198 ILE A N 1
ATOM 1575 C CA . ILE A 1 198 ? 3.114 10.362 3.224 1.00 10.36 198 ILE A CA 1
ATOM 1576 C C . ILE A 1 198 ? 2.539 8.956 3.364 1.00 8.55 198 ILE A C 1
ATOM 1577 O O . ILE A 1 198 ? 3.043 8.148 4.149 1.00 10.79 198 ILE A O 1
ATOM 1582 N N . GLU A 1 199 ? 1.462 8.678 2.635 1.00 5.18 199 GLU A N 1
ATOM 1583 C CA . GLU A 1 199 ? 0.842 7.353 2.659 1.00 10.41 199 GLU A CA 1
ATOM 1584 C C . GLU A 1 199 ? 1.239 6.637 1.382 1.00 9.54 199 GLU A C 1
ATOM 1585 O O . GLU A 1 199 ? 0.881 7.081 0.295 1.00 10.33 199 GLU A O 1
ATOM 1591 N N . LEU A 1 200 ? 1.967 5.533 1.518 1.00 10.44 200 LEU A N 1
ATOM 1592 C CA . LEU A 1 200 ? 2.442 4.757 0.364 1.00 13.07 200 LEU A CA 1
ATOM 1593 C C . LEU A 1 200 ? 1.327 4.381 -0.621 1.00 15.16 200 LEU A C 1
ATOM 1594 O O . LEU A 1 200 ? 1.488 4.526 -1.832 1.00 14.09 200 LEU A O 1
ATOM 1599 N N . ASN A 1 201 ? 0.200 3.904 -0.101 1.00 16.35 201 ASN A N 1
ATOM 1600 C CA . ASN A 1 201 ? -0.920 3.538 -0.955 1.00 16.85 201 ASN A CA 1
ATOM 1601 C C . ASN A 1 201 ? -1.344 4.723 -1.808 1.00 14.74 201 ASN A C 1
ATOM 1602 O O . ASN A 1 201 ? -1.638 4.564 -2.985 1.00 12.88 201 ASN A O 1
ATOM 1607 N N . GLU A 1 202 ? -1.382 5.908 -1.210 1.00 12.92 202 GLU A N 1
ATOM 1608 C CA . GLU A 1 202 ? -1.766 7.099 -1.954 1.00 14.71 202 GLU A CA 1
ATOM 1609 C C . GLU A 1 202 ? -0.753 7.427 -3.053 1.00 14.13 202 GLU A C 1
ATOM 1610 O O . GLU A 1 202 ? -1.141 7.779 -4.171 1.00 12.29 202 GLU A O 1
ATOM 1616 N N . VAL A 1 203 ? 0.538 7.326 -2.727 1.00 13.15 203 VAL A N 1
ATOM 1617 C CA . VAL A 1 203 ? 1.601 7.599 -3.686 1.00 11.45 203 VAL A CA 1
ATOM 1618 C C . VAL A 1 203 ? 1.430 6.699 -4.912 1.00 11.39 203 VAL A C 1
ATOM 1619 O O . VAL A 1 203 ? 1.396 7.166 -6.047 1.00 12.17 203 VAL A O 1
ATOM 1623 N N . LEU A 1 204 ? 1.310 5.398 -4.669 1.00 12.53 204 LEU A N 1
ATOM 1624 C CA . LEU A 1 204 ? 1.171 4.422 -5.755 1.00 12.75 204 LEU A CA 1
ATOM 1625 C C . LEU A 1 204 ? -0.086 4.595 -6.616 1.00 13.86 204 LEU A C 1
ATOM 1626 O O . LEU A 1 204 ? -0.008 4.519 -7.844 1.00 11.63 204 LEU A O 1
ATOM 1631 N N . GLU A 1 205 ? -1.234 4.831 -5.980 1.00 10.07 205 GLU A N 1
ATOM 1632 C CA . GLU A 1 205 ? -2.488 5.006 -6.712 1.00 12.40 205 GLU A CA 1
ATOM 1633 C C . GLU A 1 205 ? -2.480 6.293 -7.540 1.00 12.23 205 GLU A C 1
ATOM 1634 O O . GLU A 1 205 ? -2.898 6.298 -8.703 1.00 12.29 205 GLU A O 1
ATOM 1640 N N . ASP A 1 206 ? -2.004 7.379 -6.938 1.00 11.80 206 ASP A N 1
ATOM 1641 C CA . ASP A 1 206 ? -1.940 8.666 -7.625 1.00 12.78 206 ASP A CA 1
ATOM 1642 C C . ASP A 1 206 ? -0.987 8.674 -8.813 1.00 13.39 206 ASP A C 1
ATOM 1643 O O . ASP A 1 206 ? -1.308 9.245 -9.851 1.00 12.57 206 ASP A O 1
ATOM 1648 N N . LEU A 1 207 ? 0.180 8.049 -8.655 1.00 13.62 207 LEU A N 1
ATOM 1649 C CA . LEU A 1 207 ? 1.175 7.997 -9.728 1.00 14.30 207 LEU A CA 1
ATOM 1650 C C . LEU A 1 207 ? 0.952 6.810 -10.669 1.00 14.44 207 LEU A C 1
ATOM 1651 O O . LEU A 1 207 ? 1.569 6.718 -11.730 1.00 12.01 207 LEU A O 1
ATOM 1656 N N . ARG A 1 208 ? 0.074 5.899 -10.273 1.00 15.70 208 ARG A N 1
ATOM 1657 C CA . ARG A 1 208 ? -0.239 4.731 -11.086 1.00 15.40 208 ARG A CA 1
ATOM 1658 C C . ARG A 1 208 ? 0.955 3.792 -11.210 1.00 15.95 208 ARG A C 1
ATOM 1659 O O . ARG A 1 208 ? 1.266 3.321 -12.296 1.00 17.64 208 ARG A O 1
ATOM 1667 N N . ILE A 1 209 ? 1.624 3.523 -10.093 1.00 14.65 209 ILE A N 1
ATOM 1668 C CA . ILE A 1 209 ? 2.784 2.635 -10.104 1.00 12.28 209 ILE A CA 1
ATOM 1669 C C . ILE A 1 209 ? 2.800 1.683 -8.901 1.00 13.05 209 ILE A C 1
ATOM 1670 O O . ILE A 1 209 ? 2.095 1.891 -7.914 1.00 13.04 209 ILE A O 1
ATOM 1675 N N . SER A 1 210 ? 3.596 0.626 -9.011 1.00 11.32 210 SER A N 1
ATOM 1676 C CA . SER A 1 210 ? 3.744 -0.360 -7.940 1.00 12.30 210 SER A CA 1
ATOM 1677 C C . SER A 1 210 ? 4.929 0.043 -7.063 1.00 11.89 210 SER A C 1
ATOM 1678 O O . SER A 1 210 ? 5.697 0.947 -7.410 1.00 9.67 210 SER A O 1
ATOM 1681 N N . LEU A 1 211 ? 5.078 -0.630 -5.929 1.00 10.32 211 LEU A N 1
ATOM 1682 C CA . LEU A 1 211 ? 6.199 -0.349 -5.030 1.00 10.95 211 LEU A CA 1
ATOM 1683 C C . LEU A 1 211 ? 7.480 -0.698 -5.797 1.00 8.09 211 LEU A C 1
ATOM 1684 O O . LEU A 1 211 ? 8.479 0.021 -5.717 1.00 10.63 211 LEU A O 1
ATOM 1689 N N . ASP A 1 212 ? 7.442 -1.802 -6.544 1.00 7.18 212 ASP A N 1
ATOM 1690 C CA . ASP A 1 212 ? 8.606 -2.213 -7.332 1.00 8.29 212 ASP A CA 1
ATOM 1691 C C . ASP A 1 212 ? 8.995 -1.102 -8.324 1.00 7.54 212 ASP A C 1
ATOM 1692 O O . ASP A 1 212 ? 10.184 -0.838 -8.512 1.00 8.74 212 ASP A O 1
ATOM 1697 N N . ASP A 1 213 ? 7.998 -0.456 -8.938 1.00 7.85 213 ASP A N 1
ATOM 1698 C CA . ASP A 1 213 ? 8.219 0.662 -9.882 1.00 9.28 213 ASP A CA 1
ATOM 1699 C C . ASP A 1 213 ? 8.861 1.869 -9.154 1.00 10.47 213 ASP A C 1
ATOM 1700 O O . ASP A 1 213 ? 9.757 2.533 -9.684 1.00 7.46 213 ASP A O 1
ATOM 1705 N N . LEU A 1 214 ? 8.353 2.177 -7.963 1.00 8.77 214 LEU A N 1
ATOM 1706 C CA . LEU A 1 214 ? 8.882 3.291 -7.160 1.00 6.66 214 LEU A CA 1
ATOM 1707 C C . LEU A 1 214 ? 10.363 3.067 -6.835 1.00 3.36 214 LEU A C 1
ATOM 1708 O O . L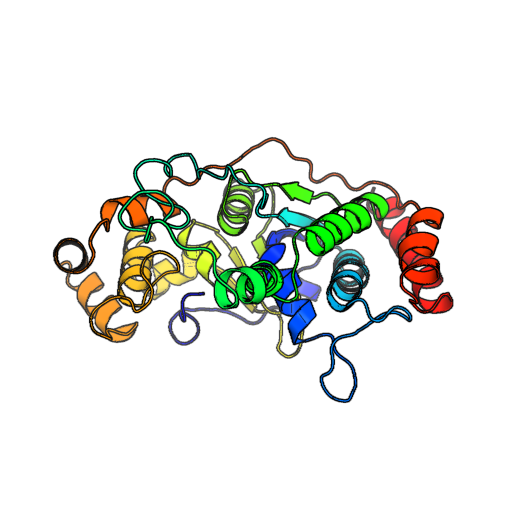EU A 1 214 ? 11.180 3.998 -6.889 1.00 4.23 214 LEU A O 1
ATOM 1713 N N . ILE A 1 215 ? 10.701 1.821 -6.508 1.00 6.72 215 ILE A N 1
ATOM 1714 C CA . ILE A 1 215 ? 12.076 1.436 -6.198 1.00 8.48 215 ILE A CA 1
ATOM 1715 C C . ILE A 1 215 ? 12.958 1.652 -7.448 1.00 11.39 215 ILE A C 1
ATOM 1716 O O . ILE A 1 215 ? 14.107 2.077 -7.349 1.00 11.73 215 ILE A O 1
ATOM 1721 N N . ASP A 1 216 ? 12.410 1.369 -8.626 1.00 10.07 216 ASP A N 1
ATOM 1722 C CA . ASP A 1 216 ? 13.162 1.558 -9.860 1.00 7.18 216 ASP A CA 1
ATOM 1723 C C . ASP A 1 216 ? 13.451 3.056 -10.038 1.00 5.56 216 ASP A C 1
ATOM 1724 O O . ASP A 1 216 ? 14.579 3.444 -10.339 1.00 10.19 216 ASP A O 1
ATOM 1729 N N . ILE A 1 217 ? 12.432 3.895 -9.832 1.00 6.43 217 ILE A N 1
ATOM 1730 C CA . ILE A 1 217 ? 12.588 5.344 -9.942 1.00 10.29 217 ILE A CA 1
ATOM 1731 C C . ILE A 1 217 ? 13.703 5.756 -8.973 1.00 11.78 217 ILE A C 1
ATOM 1732 O O . ILE A 1 217 ? 14.593 6.528 -9.328 1.00 11.05 217 ILE A O 1
ATOM 1737 N N . ALA A 1 218 ? 13.660 5.208 -7.760 1.00 13.80 218 ALA A N 1
ATOM 1738 C CA . ALA A 1 218 ? 14.667 5.495 -6.749 1.00 12.10 218 ALA A CA 1
ATOM 1739 C C . ALA A 1 218 ? 16.056 5.098 -7.233 1.00 11.24 218 ALA A C 1
ATOM 1740 O O . ALA A 1 218 ? 17.030 5.845 -7.066 1.00 10.95 218 ALA A O 1
ATOM 1742 N N . ILE A 1 219 ? 16.157 3.911 -7.826 1.00 14.02 219 ILE A N 1
ATOM 1743 C CA . ILE A 1 219 ? 17.441 3.443 -8.318 1.00 14.22 219 ILE A CA 1
ATOM 1744 C C . ILE A 1 219 ? 17.967 4.389 -9.402 1.00 15.90 219 ILE A C 1
ATOM 1745 O O . ILE A 1 219 ? 19.148 4.733 -9.387 1.00 15.66 219 ILE A O 1
ATOM 1750 N N . PHE A 1 220 ? 17.099 4.820 -10.320 1.00 14.57 220 PHE A N 1
ATOM 1751 C CA . PHE A 1 220 ? 17.487 5.761 -11.386 1.00 13.57 220 PHE A CA 1
ATOM 1752 C C . PHE A 1 220 ? 18.038 7.044 -10.785 1.00 13.77 220 PHE A C 1
ATOM 1753 O O . PHE A 1 220 ? 19.061 7.573 -11.226 1.00 13.09 220 PHE A O 1
ATOM 1761 N N . MET A 1 221 ? 17.330 7.568 -9.795 1.00 12.01 221 MET A N 1
ATOM 1762 C CA . MET A 1 221 ? 17.739 8.817 -9.173 1.00 13.97 221 MET A CA 1
ATOM 1763 C C . MET A 1 221 ? 19.000 8.609 -8.362 1.00 13.65 221 MET A C 1
ATOM 1764 O O . MET A 1 221 ? 19.826 9.511 -8.258 1.00 16.93 221 MET A O 1
ATOM 1769 N N . GLY A 1 222 ? 19.143 7.410 -7.807 1.00 14.04 222 GLY A N 1
ATOM 1770 C CA . GLY A 1 222 ? 20.316 7.080 -7.016 1.00 15.03 222 GLY A CA 1
ATOM 1771 C C . GLY A 1 222 ? 19.986 6.817 -5.560 1.00 14.92 222 GLY A C 1
ATOM 1772 O O . GLY A 1 222 ? 19.410 7.679 -4.881 1.00 14.02 222 GLY A O 1
ATOM 1773 N N . THR A 1 223 ? 20.324 5.625 -5.078 1.00 16.52 223 THR A N 1
ATOM 1774 C CA . THR A 1 223 ? 20.075 5.272 -3.676 1.00 19.04 223 THR A CA 1
ATOM 1775 C C . THR A 1 223 ? 21.407 5.293 -2.915 1.00 21.69 223 THR A C 1
ATOM 1776 O O . THR A 1 223 ? 22.442 5.666 -3.468 1.00 19.23 223 THR A O 1
ATOM 1780 N N . ASP A 1 224 ? 21.383 4.915 -1.642 1.00 24.00 224 ASP A N 1
ATOM 1781 C CA . ASP A 1 224 ? 22.613 4.877 -0.857 1.00 26.86 224 ASP A CA 1
ATOM 1782 C C . ASP A 1 224 ? 23.472 3.756 -1.436 1.00 23.88 224 ASP A C 1
ATOM 1783 O O . ASP A 1 224 ? 24.684 3.719 -1.246 1.00 23.61 224 ASP A O 1
ATOM 1788 N N . TYR A 1 225 ? 22.821 2.843 -2.152 1.00 22.82 225 TYR A N 1
ATOM 1789 C CA . TYR A 1 225 ? 23.485 1.694 -2.756 1.00 21.47 225 TYR A CA 1
ATOM 1790 C C . TYR A 1 225 ? 24.046 1.919 -4.155 1.00 22.80 225 TYR A C 1
ATOM 1791 O O . TYR A 1 225 ? 24.791 1.089 -4.667 1.00 21.97 225 TYR A O 1
ATOM 1800 N N . ASN A 1 226 ? 23.675 3.029 -4.781 1.00 20.66 226 ASN A N 1
ATOM 1801 C CA . ASN A 1 226 ? 24.195 3.356 -6.105 1.00 20.81 226 ASN A CA 1
ATOM 1802 C C . ASN A 1 226 ? 24.195 4.880 -6.239 1.00 20.73 226 ASN A C 1
ATOM 1803 O O . ASN A 1 226 ? 23.428 5.460 -7.004 1.00 20.28 226 ASN A O 1
ATOM 1808 N N . PRO A 1 227 ? 25.072 5.548 -5.464 1.00 21.57 227 PRO A N 1
ATOM 1809 C CA . PRO A 1 227 ? 25.182 7.010 -5.476 1.00 21.72 227 PRO A CA 1
ATOM 1810 C C . PRO A 1 227 ? 25.353 7.566 -6.884 1.00 23.88 227 PRO A C 1
ATOM 1811 O O . PRO A 1 227 ? 26.107 7.024 -7.689 1.00 25.31 227 PRO A O 1
ATOM 1815 N N . GLY A 1 228 ? 24.652 8.653 -7.182 1.00 24.03 228 GLY A N 1
ATOM 1816 C CA . GLY A 1 228 ? 24.771 9.229 -8.507 1.00 26.85 228 GLY A CA 1
ATOM 1817 C C . GLY A 1 228 ? 23.753 8.654 -9.471 1.00 25.45 228 GLY A C 1
ATOM 1818 O O . GLY A 1 228 ? 23.583 9.160 -10.577 1.00 26.88 228 GLY A O 1
ATOM 1819 N N . GLY A 1 229 ? 23.079 7.586 -9.059 1.00 22.93 229 GLY A N 1
ATOM 1820 C CA . GLY A 1 229 ? 22.068 6.981 -9.907 1.00 21.77 229 GLY A CA 1
ATOM 1821 C C . GLY A 1 229 ? 22.463 6.653 -11.336 1.00 23.55 229 GLY A C 1
ATOM 1822 O O . GLY A 1 229 ? 23.573 6.191 -11.608 1.00 24.31 229 GLY A O 1
ATOM 1823 N N . VAL A 1 230 ? 21.547 6.900 -12.261 1.00 22.67 230 VAL A N 1
ATOM 1824 C CA . VAL A 1 230 ? 21.797 6.592 -13.658 1.00 22.39 230 VAL A CA 1
ATOM 1825 C C . VAL A 1 230 ? 21.794 7.827 -14.550 1.00 21.79 230 VAL A C 1
ATOM 1826 O O . VAL A 1 230 ? 20.836 8.596 -14.565 1.00 20.94 230 VAL A O 1
ATOM 1830 N N . LYS A 1 231 ? 22.890 8.001 -15.282 1.00 23.50 231 LYS A N 1
ATOM 1831 C CA . LYS A 1 231 ? 23.071 9.086 -16.247 1.00 27.52 231 LYS A CA 1
ATOM 1832 C C . LYS A 1 231 ? 22.344 10.412 -16.019 1.00 25.57 231 LYS A C 1
ATOM 1833 O O . LYS A 1 231 ? 21.815 11.009 -16.963 1.00 24.13 231 LYS A O 1
ATOM 1839 N N . GLY A 1 232 ? 22.339 10.879 -14.778 1.00 23.82 232 GLY A N 1
ATOM 1840 C CA . GLY A 1 232 ? 21.690 12.140 -14.456 1.00 24.11 232 GLY A CA 1
ATOM 1841 C C . GLY A 1 232 ? 20.178 12.148 -14.580 1.00 24.01 232 GLY A C 1
ATOM 1842 O O . GLY A 1 232 ? 19.555 13.204 -14.459 1.00 27.43 232 GLY A O 1
ATOM 1843 N N . ILE A 1 233 ? 19.581 10.983 -14.820 1.00 20.67 233 ILE A N 1
ATOM 1844 C CA . ILE A 1 233 ? 18.130 10.891 -14.959 1.00 18.82 233 ILE A CA 1
ATOM 1845 C C . ILE A 1 233 ? 17.412 11.273 -13.660 1.00 19.75 233 ILE A C 1
ATOM 1846 O O . ILE A 1 233 ? 17.731 10.754 -12.582 1.00 19.74 233 ILE A O 1
ATOM 1851 N N . GLY A 1 234 ? 16.454 12.189 -13.772 1.00 17.70 234 GLY A N 1
ATOM 1852 C CA . GLY A 1 234 ? 15.679 12.625 -12.618 1.00 17.28 234 GLY A CA 1
ATOM 1853 C C . GLY A 1 234 ? 14.372 11.847 -12.444 1.00 14.98 234 GLY A C 1
ATOM 1854 O O . GLY A 1 234 ? 14.128 10.860 -13.144 1.00 12.36 234 GLY A O 1
ATOM 1855 N N . PHE A 1 235 ? 13.517 12.303 -11.529 1.00 14.76 235 PHE A N 1
ATOM 1856 C CA . PHE A 1 235 ? 12.256 11.619 -11.264 1.00 16.66 235 PHE A CA 1
ATOM 1857 C C . PHE A 1 235 ? 11.325 11.534 -12.483 1.00 14.63 235 PHE A C 1
ATOM 1858 O O . PHE A 1 235 ? 10.795 10.464 -12.792 1.00 14.96 235 PHE A O 1
ATOM 1866 N N . LYS A 1 236 ? 11.145 12.659 -13.173 1.00 15.58 236 LYS A N 1
ATOM 1867 C CA . LYS A 1 236 ? 10.280 12.742 -14.341 1.00 16.34 236 LYS A CA 1
ATOM 1868 C C . LYS A 1 236 ? 10.671 11.763 -15.438 1.00 14.98 236 LYS A C 1
ATOM 1869 O O . LYS A 1 236 ? 9.821 11.043 -15.968 1.00 13.86 236 LYS A O 1
ATOM 1875 N N . ARG A 1 237 ? 11.956 11.750 -15.793 1.00 15.52 237 ARG A N 1
ATOM 1876 C CA . ARG A 1 237 ? 12.443 10.863 -16.845 1.00 14.07 237 ARG A CA 1
ATOM 1877 C C . ARG A 1 237 ? 12.377 9.398 -16.430 1.00 12.74 237 ARG A C 1
ATOM 1878 O O . ARG A 1 237 ? 12.049 8.526 -17.235 1.00 13.40 237 ARG A O 1
ATOM 1886 N N . ALA A 1 238 ? 12.677 9.135 -15.165 1.00 11.17 238 ALA A N 1
ATOM 1887 C CA . ALA A 1 238 ? 12.659 7.781 -14.636 1.00 10.03 238 ALA A CA 1
ATOM 1888 C C . ALA A 1 238 ? 11.228 7.242 -14.596 1.00 10.48 238 ALA A C 1
ATOM 1889 O O . ALA A 1 238 ? 10.974 6.087 -14.950 1.00 10.97 238 ALA A O 1
ATOM 1891 N N . TYR A 1 239 ? 10.299 8.095 -14.178 1.00 10.37 239 TYR A N 1
ATOM 1892 C CA . TYR A 1 239 ? 8.881 7.735 -14.099 1.00 9.59 239 TYR A CA 1
ATOM 1893 C C . TYR A 1 239 ? 8.373 7.475 -15.522 1.00 11.28 239 TYR A C 1
ATOM 1894 O O . TYR A 1 239 ? 7.532 6.609 -15.750 1.00 9.00 239 TYR A O 1
ATOM 1903 N N . GLU A 1 240 ? 8.918 8.224 -16.480 1.00 12.14 240 GLU A N 1
ATOM 1904 C CA . GLU A 1 240 ? 8.544 8.084 -17.883 1.00 13.16 240 GLU A CA 1
ATOM 1905 C C . GLU A 1 240 ? 8.955 6.707 -18.408 1.00 13.75 240 GLU A C 1
ATOM 1906 O O . GLU A 1 240 ? 8.192 6.053 -19.121 1.00 12.72 240 GLU A O 1
ATOM 1912 N N . LEU A 1 241 ? 10.162 6.271 -18.045 1.00 12.90 241 LEU A N 1
ATOM 1913 C CA . LEU A 1 241 ? 10.683 4.973 -18.476 1.00 10.88 241 LEU A CA 1
ATOM 1914 C C . LEU A 1 241 ? 9.923 3.848 -17.784 1.00 11.20 241 LEU A C 1
ATOM 1915 O O . LEU A 1 241 ? 9.676 2.796 -18.363 1.00 10.41 241 LEU A O 1
ATOM 1920 N N . VAL A 1 242 ? 9.549 4.075 -16.533 1.00 12.64 242 VAL A N 1
ATOM 1921 C CA . VAL A 1 242 ? 8.795 3.084 -15.783 1.00 11.86 242 VAL A CA 1
ATOM 1922 C C . VAL A 1 242 ? 7.411 2.878 -16.405 1.00 10.26 242 VAL A C 1
ATOM 1923 O O . VAL A 1 242 ? 7.004 1.742 -16.653 1.00 13.58 242 VAL A O 1
ATOM 1927 N N . ARG A 1 243 ? 6.692 3.964 -16.672 1.00 10.96 243 ARG A N 1
ATOM 1928 C CA . ARG A 1 243 ? 5.360 3.848 -17.254 1.00 15.85 243 ARG A CA 1
ATOM 1929 C C . ARG A 1 243 ? 5.408 3.232 -18.653 1.00 19.74 243 ARG A C 1
ATOM 1930 O O . ARG A 1 243 ? 4.429 2.637 -19.115 1.00 21.65 243 ARG A O 1
ATOM 1938 N N . SER A 1 244 ? 6.553 3.359 -19.318 1.00 20.16 244 SER A N 1
ATOM 1939 C CA . SER A 1 244 ? 6.707 2.806 -20.660 1.00 19.30 244 SER A CA 1
ATOM 1940 C C . SER A 1 244 ? 6.982 1.315 -20.639 1.00 19.51 244 SER A C 1
ATOM 1941 O O . SER A 1 244 ? 6.861 0.649 -21.658 1.00 20.69 244 SER A O 1
ATOM 1944 N N . GLY A 1 245 ? 7.362 0.796 -19.480 1.00 17.28 245 GLY A N 1
ATOM 1945 C CA . GLY A 1 245 ? 7.632 -0.624 -19.367 1.00 19.44 245 GLY A CA 1
ATOM 1946 C C . GLY A 1 245 ? 9.008 -1.074 -19.816 1.00 20.43 245 GLY A C 1
ATOM 1947 O O . GLY A 1 245 ? 9.190 -2.245 -20.140 1.00 22.77 245 GLY A O 1
ATOM 1948 N N . VAL A 1 246 ? 9.976 -0.160 -19.834 1.00 22.62 246 VAL A N 1
ATOM 1949 C CA . VAL A 1 246 ? 11.339 -0.491 -20.247 1.00 23.93 246 VAL A CA 1
ATOM 1950 C C . VAL A 1 246 ? 12.369 -0.159 -19.168 1.00 25.24 246 VAL A C 1
ATOM 1951 O O . VAL A 1 246 ? 13.566 -0.339 -19.378 1.00 27.05 246 VAL A O 1
ATOM 1955 N N . ALA A 1 247 ? 11.899 0.316 -18.014 1.00 24.92 247 ALA A N 1
ATOM 1956 C CA . ALA A 1 247 ? 12.780 0.684 -16.903 1.00 22.91 247 ALA A CA 1
ATOM 1957 C C . ALA A 1 247 ? 13.683 -0.452 -16.436 1.00 22.22 247 ALA A C 1
ATOM 1958 O O . ALA A 1 247 ? 14.892 -0.268 -16.268 1.00 23.71 247 ALA A O 1
ATOM 1960 N N . LYS A 1 248 ? 13.092 -1.621 -16.217 1.00 20.27 248 LYS A N 1
ATOM 1961 C CA . LYS A 1 248 ? 13.840 -2.777 -15.750 1.00 23.11 248 LYS A CA 1
ATOM 1962 C C . LYS A 1 248 ? 14.996 -3.199 -16.668 1.00 23.56 248 LYS A C 1
ATOM 1963 O O . LYS A 1 248 ? 16.099 -3.507 -16.194 1.00 22.49 248 LYS A O 1
ATOM 1969 N N . ASP A 1 249 ? 14.748 -3.229 -17.971 1.00 22.42 249 ASP A N 1
ATOM 1970 C CA . ASP A 1 249 ? 15.788 -3.593 -18.921 1.00 23.45 249 ASP A CA 1
ATOM 1971 C C . ASP A 1 249 ? 16.896 -2.554 -18.836 1.00 19.32 249 ASP A C 1
ATOM 1972 O O . ASP A 1 249 ? 18.080 -2.894 -18.824 1.00 19.49 249 ASP A O 1
ATOM 1977 N N . VAL A 1 250 ? 16.504 -1.286 -18.753 1.00 15.64 250 VAL A N 1
ATOM 1978 C CA . VAL A 1 250 ? 17.459 -0.184 -18.672 1.00 15.99 250 VAL A CA 1
ATOM 1979 C C . VAL A 1 250 ? 18.362 -0.258 -17.438 1.00 17.76 250 VAL A C 1
ATOM 1980 O O . VAL A 1 250 ? 19.571 -0.021 -17.519 1.00 19.22 250 VAL A O 1
ATOM 1984 N N . LEU A 1 251 ? 17.760 -0.577 -16.295 1.00 17.91 251 LEU A N 1
ATOM 1985 C CA . LEU A 1 251 ? 18.476 -0.676 -15.024 1.00 17.76 251 LEU A CA 1
ATOM 1986 C C . LEU A 1 251 ? 19.436 -1.867 -14.992 1.00 18.04 251 LEU A C 1
ATOM 1987 O O . LEU A 1 251 ? 20.530 -1.775 -14.434 1.00 18.64 251 LEU A O 1
ATOM 1992 N N . LYS A 1 252 ? 19.033 -2.986 -15.585 1.00 19.55 252 LYS A N 1
ATOM 1993 C CA . LYS A 1 252 ? 19.903 -4.157 -15.628 1.00 20.43 252 LYS A CA 1
ATOM 1994 C C . LYS A 1 252 ? 21.190 -3.794 -16.394 1.00 18.89 252 LYS A C 1
ATOM 1995 O O . LYS A 1 252 ? 22.288 -4.210 -16.029 1.00 18.15 252 LYS A O 1
ATOM 2001 N N . LYS A 1 253 ? 21.037 -3.008 -17.453 1.00 17.69 253 LYS A N 1
ATOM 2002 C CA . LYS A 1 253 ? 22.161 -2.556 -18.266 1.00 18.82 253 LYS A CA 1
ATOM 2003 C C . LYS A 1 253 ? 22.982 -1.472 -17.576 1.00 17.57 253 LYS A C 1
ATOM 2004 O O . LYS A 1 253 ? 24.214 -1.546 -17.528 1.00 16.14 253 LYS A O 1
ATOM 2010 N N . GLU A 1 254 ? 22.298 -0.468 -17.038 1.00 16.79 254 GLU A N 1
ATOM 2011 C CA . GLU A 1 254 ? 22.973 0.661 -16.404 1.00 17.66 254 GLU A CA 1
ATOM 2012 C C . GLU A 1 254 ? 23.457 0.513 -14.967 1.00 13.88 254 GLU A C 1
ATOM 2013 O O . GLU A 1 254 ? 24.371 1.223 -14.549 1.00 15.08 254 GLU A O 1
ATOM 2019 N N . VAL A 1 255 ? 22.860 -0.400 -14.213 1.00 13.65 255 VAL A N 1
ATOM 2020 C CA . VAL A 1 255 ? 23.228 -0.562 -12.815 1.00 11.94 255 VAL A CA 1
ATOM 2021 C C . VAL A 1 255 ? 23.701 -1.957 -12.439 1.00 12.24 255 VAL A C 1
ATOM 2022 O O . VAL A 1 255 ? 22.902 -2.888 -12.364 1.00 11.14 255 VAL A O 1
ATOM 2026 N N . GLU A 1 256 ? 25.001 -2.106 -12.206 1.00 11.56 256 GLU A N 1
ATOM 2027 C CA . GLU A 1 256 ? 25.540 -3.406 -11.804 1.00 15.84 256 GLU A CA 1
ATOM 2028 C C . GLU A 1 256 ? 24.921 -3.731 -10.453 1.00 18.80 256 GLU A C 1
ATOM 2029 O O . GLU A 1 256 ? 24.733 -2.840 -9.639 1.00 21.27 256 GLU A O 1
ATOM 2035 N N . TYR A 1 257 ? 24.612 -4.992 -10.199 1.00 20.69 257 TYR A N 1
ATOM 2036 C CA . TYR A 1 257 ? 24.008 -5.377 -8.912 1.00 21.53 257 TYR A CA 1
ATOM 2037 C C . TYR A 1 257 ? 22.618 -4.779 -8.704 1.00 20.45 257 TYR A C 1
ATOM 2038 O O . TYR A 1 257 ? 22.171 -4.575 -7.570 1.00 19.64 257 TYR A O 1
ATOM 2047 N N . TYR A 1 258 ? 21.940 -4.511 -9.816 1.00 20.94 258 TYR A N 1
ATOM 2048 C CA . TYR A 1 258 ? 20.581 -3.980 -9.796 1.00 18.52 258 TYR A CA 1
ATOM 2049 C C . TYR A 1 258 ? 19.681 -4.921 -8.997 1.00 18.40 258 TYR A C 1
ATOM 2050 O O . TYR A 1 258 ? 18.882 -4.470 -8.175 1.00 16.95 258 TYR A O 1
ATOM 2059 N N . ASP A 1 259 ? 19.832 -6.227 -9.224 1.00 19.05 259 ASP A N 1
ATOM 2060 C CA . ASP A 1 259 ? 19.026 -7.240 -8.532 1.00 20.78 259 ASP A CA 1
ATOM 2061 C C . ASP A 1 259 ? 19.340 -7.293 -7.049 1.00 22.84 259 ASP A C 1
ATOM 2062 O O . ASP A 1 259 ? 18.468 -7.573 -6.225 1.00 25.15 259 ASP A O 1
ATOM 2067 N N . GLU A 1 260 ? 20.597 -7.035 -6.714 1.00 19.65 260 GLU A N 1
ATOM 2068 C CA . GLU A 1 260 ? 21.036 -7.049 -5.333 1.00 19.82 260 GLU A CA 1
ATOM 2069 C C . GLU A 1 260 ? 20.432 -5.866 -4.574 1.00 19.08 260 GLU A C 1
ATOM 2070 O O . GLU A 1 260 ? 19.981 -6.013 -3.440 1.00 17.60 260 GLU A O 1
ATOM 2076 N N . ILE A 1 261 ? 20.424 -4.696 -5.209 1.00 16.86 261 ILE A N 1
ATOM 2077 C CA . ILE A 1 261 ? 19.884 -3.489 -4.592 1.00 15.99 261 ILE A CA 1
ATOM 2078 C C . ILE A 1 261 ? 18.395 -3.685 -4.311 1.00 16.25 261 ILE A C 1
ATOM 2079 O O . ILE A 1 261 ? 17.908 -3.343 -3.228 1.00 14.72 261 ILE A O 1
ATOM 2084 N N . LYS A 1 262 ? 17.686 -4.240 -5.291 1.00 15.87 262 LYS A N 1
ATOM 2085 C CA . LYS A 1 262 ? 16.262 -4.513 -5.164 1.00 17.30 262 LYS A CA 1
ATOM 2086 C C . LYS A 1 262 ? 16.007 -5.403 -3.951 1.00 17.00 262 LYS A C 1
ATOM 2087 O O . LYS A 1 262 ? 15.098 -5.150 -3.161 1.00 18.29 262 LYS A O 1
ATOM 2093 N N . ARG A 1 263 ? 16.811 -6.450 -3.816 1.00 14.00 263 ARG A N 1
ATOM 2094 C CA . ARG A 1 263 ? 16.659 -7.379 -2.706 1.00 17.99 263 ARG A CA 1
ATOM 2095 C C . ARG A 1 263 ? 16.866 -6.706 -1.351 1.00 16.44 263 ARG A C 1
ATOM 2096 O O . ARG A 1 263 ? 16.291 -7.134 -0.356 1.00 13.79 263 ARG A O 1
ATOM 2104 N N . ILE A 1 264 ? 17.682 -5.654 -1.317 1.00 16.40 264 ILE A N 1
ATOM 2105 C CA . ILE A 1 264 ? 17.922 -4.917 -0.077 1.00 14.66 264 ILE A CA 1
ATOM 2106 C C . ILE A 1 264 ? 16.608 -4.293 0.408 1.00 16.29 264 ILE A C 1
ATOM 2107 O O . ILE A 1 264 ? 16.315 -4.301 1.601 1.00 14.72 264 ILE A O 1
ATOM 2112 N N . PHE A 1 265 ? 15.820 -3.755 -0.523 1.00 12.41 265 PHE A N 1
ATOM 2113 C CA . PHE A 1 265 ? 14.551 -3.122 -0.171 1.00 12.08 265 PHE A CA 1
ATOM 2114 C C . PHE A 1 265 ? 13.406 -4.106 0.014 1.00 12.58 265 PHE A C 1
ATOM 2115 O O . PHE A 1 265 ? 12.554 -3.907 0.871 1.00 12.06 265 PHE A O 1
ATOM 2123 N N . LYS A 1 266 ? 13.390 -5.160 -0.795 1.00 12.82 266 LYS A N 1
ATOM 2124 C CA . LYS A 1 266 ? 12.327 -6.152 -0.733 1.00 12.94 266 LYS A CA 1
ATOM 2125 C C . LYS A 1 266 ? 12.541 -7.236 0.317 1.00 14.35 266 LYS A C 1
ATOM 2126 O O . LYS A 1 266 ? 11.575 -7.757 0.865 1.00 13.69 266 LYS A O 1
ATOM 2132 N N . GLU A 1 267 ? 13.800 -7.562 0.600 1.00 14.94 267 GLU A N 1
ATOM 2133 C CA . GLU A 1 267 ? 14.154 -8.620 1.551 1.00 19.85 267 GLU A CA 1
ATOM 2134 C C . GLU A 1 267 ? 15.148 -8.180 2.607 1.00 17.69 267 GLU A C 1
ATOM 2135 O O . GLU A 1 267 ? 16.224 -8.768 2.730 1.00 16.35 267 GLU A O 1
ATOM 2141 N N . PRO A 1 268 ? 14.820 -7.146 3.382 1.00 17.50 268 PRO A N 1
ATOM 2142 C CA . PRO A 1 268 ? 15.807 -6.751 4.387 1.00 18.35 268 PRO A CA 1
ATOM 2143 C C . PRO A 1 268 ? 15.809 -7.670 5.610 1.00 17.84 268 PRO A C 1
ATOM 2144 O O . PRO A 1 268 ? 14.837 -8.383 5.867 1.00 15.73 268 PRO A O 1
ATOM 2148 N N . LYS A 1 269 ? 16.911 -7.648 6.354 1.00 12.67 269 LYS A N 1
ATOM 2149 C CA . LYS A 1 269 ? 17.025 -8.435 7.574 1.00 13.30 269 LYS A CA 1
ATOM 2150 C C . LYS A 1 269 ? 16.293 -7.632 8.642 1.00 10.44 269 LYS A C 1
ATOM 2151 O O . LYS A 1 269 ? 16.600 -6.458 8.853 1.00 14.80 269 LYS A O 1
ATOM 2157 N N . VAL A 1 270 ? 15.333 -8.265 9.308 1.00 13.30 270 VAL A N 1
ATOM 2158 C CA . VAL A 1 270 ? 14.537 -7.617 10.348 1.00 16.10 270 VAL A CA 1
ATOM 2159 C C . VAL A 1 270 ? 14.442 -8.511 11.587 1.00 23.00 270 VAL A C 1
ATOM 2160 O O . VAL A 1 270 ? 14.984 -9.622 11.608 1.00 21.82 270 VAL A O 1
ATOM 2164 N N . THR A 1 271 ? 13.749 -8.023 12.614 1.00 26.32 271 THR A N 1
ATOM 2165 C CA . THR A 1 271 ? 13.594 -8.766 13.856 1.00 25.21 271 THR A CA 1
ATOM 2166 C C . THR A 1 271 ? 12.257 -8.498 14.527 1.00 25.29 271 THR A C 1
ATOM 2167 O O . THR A 1 271 ? 11.662 -7.426 14.374 1.00 24.18 271 THR A O 1
ATOM 2171 N N . ASP A 1 272 ? 11.791 -9.489 15.278 1.00 27.81 272 ASP A N 1
ATOM 2172 C CA . ASP A 1 272 ? 10.533 -9.379 15.999 1.00 27.88 272 ASP A CA 1
ATOM 2173 C C . ASP A 1 272 ? 10.827 -9.228 17.487 1.00 28.24 272 ASP A C 1
ATOM 2174 O O . ASP A 1 272 ? 9.923 -9.018 18.288 1.00 29.24 272 ASP A O 1
ATOM 2179 N N . ASN A 1 273 ? 12.103 -9.328 17.844 1.00 28.05 273 ASN A N 1
ATOM 2180 C CA . ASN A 1 273 ? 12.516 -9.215 19.235 1.00 29.14 273 ASN A CA 1
ATOM 2181 C C . ASN A 1 273 ? 12.593 -7.784 19.754 1.00 25.78 273 ASN A C 1
ATOM 2182 O O . ASN A 1 273 ? 13.655 -7.169 19.767 1.00 25.38 273 ASN A O 1
ATOM 2187 N N . TYR A 1 274 ? 11.455 -7.260 20.188 1.00 23.65 274 TYR A N 1
ATOM 2188 C CA . TYR A 1 274 ? 11.396 -5.910 20.733 1.00 21.98 274 TYR A CA 1
ATOM 2189 C C . TYR A 1 274 ? 10.095 -5.772 21.498 1.00 20.84 274 TYR A C 1
ATOM 2190 O O . TYR A 1 274 ? 9.243 -6.656 21.447 1.00 19.16 274 TYR A O 1
ATOM 2199 N N . SER A 1 275 ? 9.946 -4.667 22.213 1.00 23.37 275 SER A N 1
ATOM 2200 C CA . SER A 1 275 ? 8.738 -4.403 22.979 1.00 22.80 275 SER A CA 1
ATOM 2201 C C . SER A 1 275 ? 8.402 -2.929 22.873 1.00 20.98 275 SER A C 1
ATOM 2202 O O . SER A 1 275 ? 9.287 -2.082 22.837 1.00 21.83 275 SER A O 1
ATOM 2205 N N . LEU A 1 276 ? 7.113 -2.632 22.817 1.00 21.60 276 LEU A N 1
ATOM 2206 C CA . LEU A 1 276 ? 6.638 -1.265 22.711 1.00 20.85 276 LEU A CA 1
ATOM 2207 C C . LEU A 1 276 ? 6.283 -0.729 24.098 1.00 20.58 276 LEU A C 1
ATOM 2208 O O . LEU A 1 276 ? 5.880 0.424 24.247 1.00 19.05 276 LEU A O 1
ATOM 2213 N N . SER A 1 277 ? 6.457 -1.576 25.110 1.00 20.81 277 SER A N 1
ATOM 2214 C CA . SER A 1 277 ? 6.151 -1.225 26.486 1.00 19.77 277 SER A CA 1
ATOM 2215 C C . SER A 1 277 ? 7.037 -0.109 27.021 1.00 19.57 277 SER A C 1
ATOM 2216 O O . SER A 1 277 ? 8.239 -0.083 26.767 1.00 19.39 277 SER A O 1
ATOM 2219 N N . LEU A 1 278 ? 6.424 0.811 27.761 1.00 20.72 278 LEU A N 1
ATOM 2220 C CA . LEU A 1 278 ? 7.137 1.918 28.382 1.00 18.94 278 LEU A CA 1
ATOM 2221 C C . LEU A 1 278 ? 7.351 1.569 29.853 1.00 18.36 278 LEU A C 1
ATOM 2222 O O . LEU A 1 278 ? 6.547 0.854 30.451 1.00 17.04 278 LEU A O 1
ATOM 2227 N N . LYS A 1 279 ? 8.428 2.077 30.433 1.00 17.03 279 LYS A N 1
ATOM 2228 C CA . LYS A 1 279 ? 8.745 1.826 31.833 1.00 17.53 279 LYS A CA 1
ATOM 2229 C C . LYS A 1 279 ? 8.897 3.166 32.541 1.00 16.19 279 LYS A C 1
ATOM 2230 O O . LYS A 1 279 ? 9.159 4.178 31.896 1.00 15.84 279 LYS A O 1
ATOM 2236 N N . LEU A 1 280 ? 8.753 3.181 33.863 1.00 14.67 280 LEU A N 1
ATOM 2237 C CA . LEU A 1 280 ? 8.893 4.435 34.589 1.00 15.97 280 LEU A CA 1
ATOM 2238 C C . LEU A 1 280 ? 10.334 4.938 34.488 1.00 12.91 280 LEU A C 1
ATOM 2239 O O . LEU A 1 280 ? 11.277 4.150 34.534 1.00 13.29 280 LEU A O 1
ATOM 2244 N N . PRO A 1 281 ? 10.519 6.259 34.341 1.00 12.85 281 PRO A N 1
ATOM 2245 C CA . PRO A 1 281 ? 11.868 6.836 34.231 1.00 13.53 281 PRO A CA 1
ATOM 2246 C C . PRO A 1 281 ? 12.675 6.888 35.533 1.00 13.95 281 PRO A C 1
ATOM 2247 O O . PRO A 1 281 ? 12.119 7.130 36.612 1.00 16.28 281 PRO A O 1
ATOM 2251 N N . ASP A 1 282 ? 13.983 6.659 35.414 1.00 12.82 282 ASP A N 1
ATOM 2252 C CA . ASP A 1 282 ? 14.885 6.711 36.556 1.00 11.03 282 ASP A CA 1
ATOM 2253 C C . ASP A 1 282 ? 15.264 8.187 36.654 1.00 11.17 282 ASP A C 1
ATOM 2254 O O . ASP A 1 282 ? 16.233 8.634 36.034 1.00 11.76 282 ASP A O 1
ATOM 2259 N N . LYS A 1 283 ? 14.464 8.936 37.414 1.00 11.50 283 LYS A N 1
ATOM 2260 C CA . LYS A 1 283 ? 14.655 10.367 37.592 1.00 9.97 283 LYS A CA 1
ATOM 2261 C C . LYS A 1 283 ? 16.068 10.764 38.004 1.00 12.16 283 LYS A C 1
ATOM 2262 O O . LYS A 1 283 ? 16.624 11.708 37.459 1.00 12.79 283 LYS A O 1
ATOM 2268 N N . GLU A 1 284 ? 16.635 10.040 38.962 1.00 13.99 284 GLU A N 1
ATOM 2269 C CA . GLU A 1 284 ? 17.972 10.322 39.479 1.00 14.22 284 GLU A CA 1
ATOM 2270 C C . GLU A 1 284 ? 19.066 10.118 38.438 1.00 11.57 284 GLU A C 1
ATOM 2271 O O . GLU A 1 284 ? 19.977 10.942 38.305 1.00 10.93 284 GLU A O 1
ATOM 2277 N N . GLY A 1 285 ? 18.982 9.002 37.720 1.00 11.13 285 GLY A N 1
ATOM 2278 C CA . GLY A 1 285 ? 19.965 8.696 36.698 1.00 14.93 285 GLY A CA 1
ATOM 2279 C C . GLY A 1 285 ? 19.932 9.698 35.564 1.00 16.61 285 GLY A C 1
ATOM 2280 O O . GLY A 1 285 ? 20.973 10.034 35.004 1.00 15.63 285 GLY A O 1
ATOM 2281 N N . ILE A 1 286 ? 18.738 10.168 35.212 1.00 14.43 286 ILE A N 1
ATOM 2282 C CA . ILE A 1 286 ? 18.609 11.148 34.142 1.00 13.79 286 ILE A CA 1
ATOM 2283 C C . ILE A 1 286 ? 19.260 12.462 34.561 1.00 12.06 286 ILE A C 1
ATOM 2284 O O . ILE A 1 286 ? 19.991 13.084 33.777 1.00 9.77 286 ILE A O 1
ATOM 2289 N N . ILE A 1 287 ? 19.012 12.876 35.800 1.00 8.87 287 ILE A N 1
ATOM 2290 C CA . ILE A 1 287 ? 19.602 14.112 36.324 1.00 11.98 287 ILE A CA 1
ATOM 2291 C C . ILE A 1 287 ? 21.132 14.036 36.307 1.00 9.56 287 ILE A C 1
ATOM 2292 O O . ILE A 1 287 ? 21.817 14.973 35.881 1.00 12.49 287 ILE A O 1
ATOM 2297 N N . LYS A 1 288 ? 21.664 12.915 36.767 1.00 11.31 288 LYS A N 1
ATOM 2298 C CA . LYS A 1 288 ? 23.096 12.729 36.806 1.00 12.26 288 LYS A CA 1
ATOM 2299 C C . LYS A 1 288 ? 23.693 12.748 35.415 1.00 15.80 288 LYS A C 1
ATOM 2300 O O . LYS A 1 288 ? 24.706 13.397 35.172 1.00 13.83 288 LYS A O 1
ATOM 2306 N N . PHE A 1 289 ? 23.069 12.029 34.494 1.00 15.28 289 PHE A N 1
ATOM 2307 C CA . PHE A 1 289 ? 23.590 11.977 33.137 1.00 15.70 289 PHE A CA 1
ATOM 2308 C C . PHE A 1 289 ? 23.482 13.333 32.442 1.00 15.66 289 PHE A C 1
ATOM 2309 O O . PHE A 1 289 ? 24.482 13.875 31.940 1.00 15.71 289 PHE A O 1
ATOM 2317 N N . LEU A 1 290 ? 22.271 13.886 32.435 1.00 14.70 290 LEU A N 1
ATOM 2318 C CA . LEU A 1 290 ? 21.996 15.162 31.782 1.00 16.18 290 LEU A CA 1
ATOM 2319 C C . LEU A 1 290 ? 22.545 16.420 32.477 1.00 15.87 290 LEU A C 1
ATOM 2320 O O . LEU A 1 290 ? 23.276 17.216 31.868 1.00 13.52 290 LEU A O 1
ATOM 2325 N N . VAL A 1 291 ? 22.199 16.599 33.745 1.00 16.27 291 VAL A N 1
ATOM 2326 C CA . VAL A 1 291 ? 22.641 17.776 34.494 1.00 16.62 291 VAL A CA 1
ATOM 2327 C C . VAL A 1 291 ? 24.076 17.679 35.010 1.00 17.57 291 VAL A C 1
ATOM 2328 O O . VAL A 1 291 ? 24.927 18.502 34.677 1.00 19.13 291 VAL A O 1
ATOM 2332 N N . ASP A 1 292 ? 24.334 16.676 35.837 1.00 19.40 292 ASP A N 1
ATOM 2333 C CA . ASP A 1 292 ? 25.655 16.492 36.422 1.00 17.71 292 ASP A CA 1
ATOM 2334 C C . ASP A 1 292 ? 26.752 16.300 35.383 1.00 17.45 292 ASP A C 1
ATOM 2335 O O . ASP A 1 292 ? 27.739 17.034 35.356 1.00 16.60 292 ASP A O 1
ATOM 2340 N N . GLU A 1 293 ? 26.575 15.301 34.529 1.00 15.55 293 GLU A N 1
ATOM 2341 C CA . GLU A 1 293 ? 27.570 14.987 33.530 1.00 16.80 293 GLU A CA 1
ATOM 2342 C C . GLU A 1 293 ? 27.503 15.753 32.215 1.00 17.28 293 GLU A C 1
ATOM 2343 O O . GLU A 1 293 ? 28.518 15.879 31.516 1.00 14.99 293 GLU A O 1
ATOM 2349 N N . ASN A 1 294 ? 26.331 16.274 31.864 1.00 17.16 294 ASN A N 1
ATOM 2350 C CA . ASN A 1 294 ? 26.248 16.978 30.595 1.00 16.38 294 ASN A CA 1
ATOM 2351 C C . ASN A 1 294 ? 25.756 18.413 30.626 1.00 16.61 294 ASN A C 1
ATOM 2352 O O . ASN A 1 294 ? 25.338 18.972 29.612 1.00 16.47 294 ASN A O 1
ATOM 2357 N N . ASP A 1 295 ? 25.821 19.001 31.814 1.00 16.72 295 ASP A N 1
ATOM 2358 C CA . ASP A 1 295 ? 25.472 20.389 32.019 1.00 17.02 295 ASP A CA 1
ATOM 2359 C C . ASP A 1 295 ? 24.110 20.892 31.566 1.00 16.19 295 ASP A C 1
ATOM 2360 O O . ASP A 1 295 ? 23.969 22.062 31.180 1.00 16.87 295 ASP A O 1
ATOM 2365 N N . PHE A 1 296 ? 23.106 20.032 31.588 1.00 17.25 296 PHE A N 1
ATOM 2366 C CA . PHE A 1 296 ? 21.778 20.490 31.216 1.00 16.69 296 PHE A CA 1
ATOM 2367 C C . PHE A 1 296 ? 21.301 21.343 32.396 1.00 18.87 296 PHE A C 1
ATOM 2368 O O . PHE A 1 296 ? 21.831 21.230 33.505 1.00 19.02 296 PHE A O 1
ATOM 2376 N N . ASN A 1 297 ? 20.322 22.205 32.154 1.00 19.07 297 ASN A N 1
ATOM 2377 C CA . ASN A 1 297 ? 19.784 23.052 33.216 1.00 19.82 297 ASN A CA 1
ATOM 2378 C C . ASN A 1 297 ? 18.991 22.171 34.180 1.00 18.45 297 ASN A C 1
ATOM 2379 O O . ASN A 1 297 ? 18.060 21.468 33.773 1.00 16.93 297 ASN A O 1
ATOM 2384 N N . TYR A 1 298 ? 19.356 22.213 35.458 1.00 20.24 298 TYR A N 1
ATOM 2385 C CA . TYR A 1 298 ? 18.693 21.385 36.451 1.00 18.16 298 TYR A CA 1
ATOM 2386 C C . TYR A 1 298 ? 17.194 21.569 36.502 1.00 18.87 298 TYR A C 1
ATOM 2387 O O . TYR A 1 298 ? 16.440 20.603 36.392 1.00 16.25 298 TYR A O 1
ATOM 2396 N N . ASP A 1 299 ? 16.764 22.812 36.688 1.00 23.21 299 ASP A N 1
ATOM 2397 C CA . ASP A 1 299 ? 15.347 23.132 36.774 1.00 26.46 299 ASP A CA 1
ATOM 2398 C C . ASP A 1 299 ? 14.550 22.522 35.620 1.00 27.06 299 ASP A C 1
ATOM 2399 O O . ASP A 1 299 ? 13.550 21.834 35.837 1.00 26.71 299 ASP A O 1
ATOM 2404 N N . ARG A 1 300 ? 14.992 22.788 34.393 1.00 26.53 300 ARG A N 1
ATOM 2405 C CA . ARG A 1 300 ? 14.308 22.278 33.210 1.00 25.37 300 ARG A CA 1
ATOM 2406 C C . ARG A 1 300 ? 14.258 20.762 33.192 1.00 21.80 300 ARG A C 1
ATOM 2407 O O . ARG A 1 300 ? 13.218 20.174 32.916 1.00 21.96 300 ARG A O 1
ATOM 2415 N N . VAL A 1 301 ? 15.380 20.120 33.486 1.00 16.41 301 VAL A N 1
ATOM 2416 C CA . VAL A 1 301 ? 15.398 18.665 33.484 1.00 16.04 301 VAL A CA 1
ATOM 2417 C C . VAL A 1 301 ? 14.473 18.122 34.576 1.00 17.86 301 VAL A C 1
ATOM 2418 O O . VAL A 1 301 ? 13.648 17.248 34.312 1.00 15.82 301 VAL A O 1
ATOM 2422 N N . LYS A 1 302 ? 14.585 18.661 35.788 1.00 18.63 302 LYS A N 1
ATOM 2423 C CA . LYS A 1 302 ? 13.740 18.206 36.888 1.00 18.83 302 LYS A CA 1
ATOM 2424 C C . LYS A 1 302 ? 12.268 18.253 36.492 1.00 19.18 302 LYS A C 1
ATOM 2425 O O . LYS A 1 302 ? 11.525 17.278 36.642 1.00 18.98 302 LYS A O 1
ATOM 2431 N N . LYS A 1 303 ? 11.851 19.398 35.971 1.00 20.35 303 LYS A N 1
ATOM 2432 C CA . LYS A 1 303 ? 10.475 19.585 35.559 1.00 21.17 303 LYS A CA 1
ATOM 2433 C C . LYS A 1 303 ? 10.057 18.553 34.516 1.00 20.55 303 LYS A C 1
ATOM 2434 O O . LYS A 1 303 ? 8.952 18.010 34.569 1.00 19.42 303 LYS A O 1
ATOM 2440 N N . HIS A 1 304 ? 10.942 18.272 33.571 1.00 19.87 304 HIS A N 1
ATOM 2441 C CA . HIS A 1 304 ? 10.601 17.319 32.535 1.00 18.02 304 HIS A CA 1
ATOM 2442 C C . HIS A 1 304 ? 10.606 15.863 32.950 1.00 17.02 304 HIS A C 1
ATOM 2443 O O . HIS A 1 304 ? 9.760 15.103 32.486 1.00 13.19 304 HIS A O 1
ATOM 2450 N N . VAL A 1 305 ? 11.534 15.462 33.821 1.00 15.30 305 VAL A N 1
ATOM 2451 C CA . VAL A 1 305 ? 11.559 14.061 34.258 1.00 14.68 305 VAL A CA 1
ATOM 2452 C C . VAL A 1 305 ? 10.322 13.795 35.114 1.00 12.43 305 VAL A C 1
ATOM 2453 O O . VAL A 1 305 ? 9.811 12.675 35.150 1.00 12.28 305 VAL A O 1
ATOM 2457 N N . ASP A 1 306 ? 9.839 14.826 35.803 1.00 12.16 306 ASP A N 1
ATOM 2458 C CA . ASP A 1 306 ? 8.637 14.685 36.629 1.00 11.22 306 ASP A CA 1
ATOM 2459 C C . ASP A 1 306 ? 7.429 14.530 35.699 1.00 14.27 306 ASP A C 1
ATOM 2460 O O . ASP A 1 306 ? 6.526 13.731 35.947 1.00 12.13 306 ASP A O 1
ATOM 2465 N N . LYS A 1 307 ? 7.426 15.286 34.608 1.00 16.59 307 LYS A N 1
ATOM 2466 C CA . LYS A 1 307 ? 6.337 15.204 33.643 1.00 16.33 307 LYS A CA 1
ATOM 2467 C C . LYS A 1 307 ? 6.417 13.864 32.904 1.00 15.60 307 LYS A C 1
ATOM 2468 O O . LYS A 1 307 ? 5.391 13.240 32.634 1.00 14.81 307 LYS A O 1
ATOM 2474 N N . LEU A 1 308 ? 7.631 13.421 32.575 1.00 14.33 308 LEU A N 1
ATOM 2475 C CA . LEU A 1 308 ? 7.798 12.146 31.867 1.00 13.10 308 LEU A CA 1
ATOM 2476 C C . LEU A 1 308 ? 7.285 11.001 32.722 1.00 13.44 308 LEU A C 1
ATOM 2477 O O . LEU A 1 308 ? 6.589 10.116 32.242 1.00 9.83 308 LEU A O 1
ATOM 2482 N N . TYR A 1 309 ? 7.634 11.021 34.000 1.00 15.22 309 TYR A N 1
ATOM 2483 C CA . TYR A 1 309 ? 7.195 9.980 34.929 1.00 15.16 309 TYR A CA 1
ATOM 2484 C C . TYR A 1 309 ? 5.662 9.872 34.965 1.00 13.66 309 TYR A C 1
ATOM 2485 O O . TYR A 1 309 ? 5.094 8.783 34.860 1.00 15.72 309 TYR A O 1
ATOM 2494 N N . ASN A 1 310 ? 4.997 11.008 35.122 1.00 15.12 310 ASN A N 1
ATOM 2495 C CA . ASN A 1 310 ? 3.539 11.027 35.198 1.00 18.01 310 ASN A CA 1
ATOM 2496 C C . ASN A 1 310 ? 2.873 10.598 33.896 1.00 16.62 310 ASN A C 1
ATOM 2497 O O . ASN A 1 310 ? 1.836 9.950 33.918 1.00 16.46 310 ASN A O 1
ATOM 2502 N N . LEU A 1 311 ? 3.466 10.952 32.762 1.00 16.86 311 LEU A N 1
ATOM 2503 C CA . LEU A 1 311 ? 2.911 10.557 31.465 1.00 16.42 311 LEU A CA 1
ATOM 2504 C C . LEU A 1 311 ? 2.936 9.038 31.351 1.00 18.43 311 LEU A C 1
ATOM 2505 O O . LEU A 1 311 ? 1.937 8.407 31.016 1.00 21.72 311 LEU A O 1
ATOM 2510 N N . ILE A 1 312 ? 4.085 8.442 31.635 1.00 18.92 312 ILE A N 1
ATOM 2511 C CA . ILE A 1 312 ? 4.197 6.997 31.555 1.00 18.62 312 ILE A CA 1
ATOM 2512 C C . ILE A 1 312 ? 3.330 6.355 32.631 1.00 22.94 312 ILE A C 1
ATOM 2513 O O . ILE A 1 312 ? 2.652 5.367 32.378 1.00 22.59 312 ILE A O 1
ATOM 2518 N N . ALA A 1 313 ? 3.328 6.932 33.828 1.00 26.61 313 ALA A N 1
ATOM 2519 C CA . ALA A 1 313 ? 2.515 6.400 34.920 1.00 29.62 313 ALA A CA 1
ATOM 2520 C C . ALA A 1 313 ? 1.050 6.380 34.492 1.00 32.51 313 ALA A C 1
ATOM 2521 O O . ALA A 1 313 ? 0.344 5.389 34.683 1.00 33.88 313 ALA A O 1
ATOM 2523 N N . ASN A 1 314 ? 0.603 7.487 33.909 1.00 36.18 314 ASN A N 1
ATOM 2524 C CA . ASN A 1 314 ? -0.772 7.609 33.453 1.00 39.51 314 ASN A CA 1
ATOM 2525 C C . ASN A 1 314 ? -1.020 6.800 32.187 1.00 41.64 314 ASN A C 1
ATOM 2526 O O . ASN A 1 314 ? -2.067 6.169 32.045 1.00 42.30 314 ASN A O 1
ATOM 2531 N N . LYS A 1 315 ? -0.063 6.819 31.264 1.00 44.61 315 LYS A N 1
ATOM 2532 C CA . LYS A 1 315 ? -0.191 6.055 30.030 1.00 46.33 315 LYS A CA 1
ATOM 2533 C C . LYS A 1 315 ? -0.360 4.610 30.466 1.00 47.79 315 LYS A C 1
ATOM 2534 O O . LYS A 1 315 ? -1.311 3.935 30.081 1.00 49.27 315 LYS A O 1
ATOM 2540 N N . THR A 1 316 ? 0.574 4.159 31.295 1.00 49.22 316 THR A N 1
ATOM 2541 C CA . THR A 1 316 ? 0.574 2.805 31.824 1.00 50.08 316 THR A CA 1
ATOM 2542 C C . THR A 1 316 ? -0.451 2.681 32.948 1.00 49.52 316 THR A C 1
ATOM 2543 O O . THR A 1 316 ? -0.721 1.585 33.438 1.00 49.78 316 THR A O 1
#

InterPro domains:
  IPR006084 XPG/Rad2 endonuclease [PR00853] (21-35)
  IPR006084 XPG/Rad2 endonuclease [PR00853] (75-94)
  IPR006084 XPG/Rad2 endonuclease [PR00853] (139-156)
  IPR006084 XPG/Rad2 endonuclease [PR00853] (160-180)
  IPR006084 XPG/Rad2 endonuclease [PR00853] (214-229)
  IPR006084 XPG/Rad2 endonuclease [PTHR11081] (14-294)
  IPR006085 XPG, N-terminal [PF00752] (15-100)
  IPR006085 XPG, N-terminal [SM00485] (1-101)
  IPR006086 XPG-I domain [PF00867] (143-224)
  IPR006086 XPG-I domain [SM00484] (140-209)
  IPR008918 Helix-hairpin-helix motif, class 2 [SM00279] (211-245)
  IPR019973 Flap endonuclease, archaea [TIGR03674] (1-325)
  IPR023426 Flap endonuclease 1 [MF_00614] (1-326)
  IPR029060 PIN-like domain superfamily [SSF88723] (6-224)
  IPR036279 5'-3' exonuclease, C-terminal domain superfamily [SSF47807] (210-309)